Protein AF-A0A2N2VU69-F1 (afdb_monomer)

pLDDT: mean 77.01, std 24.0, range [30.11, 98.69]

Solvent-accessible surface area (backbone atoms only — not comparable to full-atom values): 17585 Å² total; per-residue (Å²): 133,86,89,85,86,81,87,82,87,86,84,72,85,79,66,75,63,63,66,60,52,60,62,55,69,73,51,96,82,73,86,89,52,74,67,58,55,52,50,55,50,54,58,66,71,46,73,89,74,72,91,53,75,67,59,55,54,55,56,57,61,72,69,64,62,75,77,70,45,50,66,52,45,53,52,50,45,54,63,70,62,51,76,79,78,76,61,56,71,48,72,50,95,89,62,36,36,36,36,44,38,37,68,80,83,32,33,18,37,34,42,40,45,92,95,43,29,33,35,34,35,45,16,33,59,88,42,43,67,54,36,52,50,44,31,45,76,69,79,38,55,70,61,59,28,50,30,36,38,39,30,35,67,48,38,52,29,42,29,31,48,42,61,49,36,76,65,26,68,29,48,29,37,35,34,52,66,33,53,63,30,39,76,65,20,34,45,82,64,40,42,29,68,44,76,72,36,33,55,50,27,54,56,49,49,71,55,28,55,85,80,43,37,35,67,68,57,79,68,76,39,68,43,72,63,70,40,77,64,48,85,85,62,62,59,34,33,37,36,64,24,30,12,30,40,83,22,21,28,25,42,33,42,67,53,40,36,30,41,31,22,58,58,30,23,34,71,50,88,99,42,46,77,45,65,39,28,66,32,67,65,50,25,49,52,27,48,52,56,54,65,73,46,68,38,48,40,38,39,26,24,28,56,41,76,40,49,42,70,60,52,52,52,54,40,62,71,56,73,80,110

Mean predicted aligned error: 14.67 Å

Radius of gyration: 29.42 Å; Cα contacts (8 Å, |Δi|>4): 566; chains: 1; bounding box: 46×80×102 Å

Foldseek 3Di:
DDDDDDDDDDDDDPPPVVVVVVVVLPDPPDDDDPVVLVVLVVVVVPPPPDPDPVSVVSSVVVPDDDPVVVVVCVVVVVVVPPPPPPWDWDADPLGWIKTFQDADPWTKIWIDFDQATEIEFQFAPVCNVSSQVSCVVVVHHLLSHQEYEYQAPWRGGCQCVAVSCVRNVHAYEWAPLCVVCLVVQFDQQFAFPDPVSNVVSVVVCVCGCVVGGHDRDDHPYHDDAKDAPPPVTAGWIKGDQAWLHNGGIWIQHNLAEIAGELLFAQADPLGGDHRGTNHPQSSLVSLVVNVVTNYQWYHYRHHDIDGPVSSVVNSVVRNVD

Structure (mmCIF, N/CA/C/O backbone):
data_AF-A0A2N2VU69-F1
#
_entry.id   AF-A0A2N2VU69-F1
#
loop_
_atom_site.group_PDB
_atom_site.id
_atom_site.type_symbol
_atom_site.label_atom_id
_atom_site.label_alt_id
_atom_site.label_comp_id
_atom_site.label_asym_id
_atom_site.label_entity_id
_atom_site.label_seq_id
_atom_site.pdbx_PDB_ins_code
_atom_site.Cartn_x
_atom_site.Cartn_y
_atom_site.Cartn_z
_atom_site.occupancy
_atom_site.B_iso_or_equiv
_atom_site.auth_seq_id
_atom_site.auth_comp_id
_atom_site.auth_asym_id
_atom_site.auth_atom_id
_atom_site.pdbx_PDB_model_num
ATOM 1 N N . MET A 1 1 ? -15.829 61.568 76.512 1.00 33.84 1 MET A N 1
ATOM 2 C CA . MET A 1 1 ? -15.474 62.691 75.624 1.00 33.84 1 MET A CA 1
ATOM 3 C C . MET A 1 1 ? -14.011 62.538 75.247 1.00 33.84 1 MET A C 1
ATOM 5 O O . MET A 1 1 ? -13.228 62.275 76.141 1.00 33.84 1 MET A O 1
ATOM 9 N N . LEU A 1 2 ? -13.731 62.642 73.946 1.00 31.41 2 LEU A N 1
ATOM 10 C CA . LEU A 1 2 ? -12.489 63.064 73.280 1.00 31.41 2 LEU A CA 1
ATOM 11 C C . LEU A 1 2 ? -11.108 62.526 73.732 1.00 31.41 2 LEU A C 1
ATOM 13 O O . LEU A 1 2 ? -10.634 62.793 74.826 1.00 31.41 2 LEU A O 1
ATOM 17 N N . GLU A 1 3 ? -10.474 61.894 72.734 1.00 32.22 3 GLU A N 1
ATOM 18 C CA . GLU A 1 3 ? -9.065 61.968 72.303 1.00 32.22 3 GLU A CA 1
ATOM 19 C C . GLU A 1 3 ? -7.926 61.368 73.147 1.00 32.22 3 GLU A C 1
ATOM 21 O O . GLU A 1 3 ? -7.701 61.688 74.306 1.00 32.22 3 GLU A O 1
ATOM 26 N N . GLY A 1 4 ? -7.128 60.528 72.474 1.00 30.41 4 GLY A N 1
ATOM 27 C CA . GLY A 1 4 ? -5.872 59.971 72.978 1.00 30.41 4 GLY A CA 1
ATOM 28 C C . GLY A 1 4 ? -5.362 58.836 72.090 1.00 30.41 4 GLY A C 1
ATOM 29 O O . GLY A 1 4 ? -5.455 57.668 72.452 1.00 30.41 4 GLY A O 1
ATOM 30 N N . GLY A 1 5 ? -4.891 59.165 70.884 1.00 32.28 5 GLY A N 1
ATOM 31 C CA . GLY A 1 5 ? -4.333 58.189 69.946 1.00 32.28 5 GLY A CA 1
ATOM 32 C C . GLY A 1 5 ? -2.938 57.707 70.345 1.00 32.28 5 GLY A C 1
ATOM 33 O O . GLY A 1 5 ? -2.169 58.476 70.906 1.00 32.28 5 GLY A O 1
ATOM 34 N N . ILE A 1 6 ? -2.607 56.454 69.997 1.00 30.61 6 ILE A N 1
ATOM 35 C CA . ILE A 1 6 ? -1.278 56.000 69.547 1.00 30.61 6 ILE A CA 1
ATOM 36 C C . ILE A 1 6 ? -1.359 54.549 69.013 1.00 30.61 6 ILE A C 1
ATOM 38 O O . ILE A 1 6 ? -1.795 53.631 69.697 1.00 30.61 6 ILE A O 1
ATOM 42 N N . LYS A 1 7 ? -0.862 54.403 67.773 1.00 34.34 7 LYS A N 1
ATOM 43 C CA . LYS A 1 7 ? -0.255 53.239 67.088 1.00 34.34 7 LYS A CA 1
ATOM 44 C C . LYS A 1 7 ? -1.037 51.923 66.962 1.00 34.34 7 LYS A C 1
ATOM 46 O O . LYS A 1 7 ? -0.998 51.084 67.849 1.00 34.34 7 LYS A O 1
ATOM 51 N N . THR A 1 8 ? -1.465 51.628 65.729 1.00 30.11 8 THR A N 1
ATOM 52 C CA . THR A 1 8 ? -1.279 50.294 65.127 1.00 30.11 8 THR A CA 1
ATOM 53 C C . THR A 1 8 ? -0.896 50.414 63.645 1.00 30.11 8 THR A C 1
ATOM 55 O O . THR A 1 8 ? -1.047 51.458 63.015 1.00 30.11 8 THR A O 1
ATOM 58 N N . ASN A 1 9 ? -0.259 49.360 63.148 1.00 30.59 9 ASN A N 1
ATOM 59 C CA . ASN A 1 9 ? 0.652 49.325 62.012 1.00 30.59 9 ASN A CA 1
ATOM 60 C C . ASN A 1 9 ? 0.023 49.634 60.647 1.00 30.59 9 ASN A C 1
ATOM 62 O O . ASN A 1 9 ? -1.038 49.126 60.302 1.00 30.59 9 ASN A O 1
ATOM 66 N N . ASN A 1 10 ? 0.779 50.360 59.822 1.00 34.06 10 ASN A N 1
ATOM 67 C CA . ASN A 1 10 ? 0.526 50.544 58.398 1.00 34.06 10 ASN A CA 1
ATOM 68 C C . ASN A 1 10 ? 1.368 49.542 57.581 1.00 34.06 10 ASN A C 1
ATOM 70 O O . ASN A 1 10 ? 2.562 49.785 57.381 1.00 34.06 10 ASN A O 1
ATOM 74 N N . PRO A 1 11 ? 0.807 48.430 57.069 1.00 32.62 11 PRO A N 1
ATOM 75 C CA . PRO A 1 11 ? 1.416 47.711 55.972 1.00 32.62 11 PRO A CA 1
ATOM 76 C C . PRO A 1 11 ? 0.834 48.223 54.652 1.00 32.62 11 PRO A C 1
ATOM 78 O O . PRO A 1 11 ? -0.221 47.797 54.198 1.00 32.62 11 PRO A O 1
ATOM 81 N N . ARG A 1 12 ? 1.629 49.089 54.020 1.00 37.06 12 ARG A N 1
ATOM 82 C CA . ARG A 1 12 ? 1.844 49.168 52.568 1.00 37.06 12 ARG A CA 1
ATOM 83 C C . ARG A 1 12 ? 0.582 49.348 51.723 1.00 37.06 12 ARG A C 1
ATOM 85 O O . ARG A 1 12 ? -0.126 48.401 51.387 1.00 37.06 12 ARG A O 1
ATOM 92 N N . GLY A 1 13 ? 0.432 50.581 51.241 1.00 33.19 13 GLY A N 1
ATOM 93 C CA . GLY A 1 13 ? -0.460 50.938 50.149 1.00 33.19 13 GLY A CA 1
ATOM 94 C C . GLY A 1 13 ? -0.426 49.908 49.020 1.00 33.19 13 GLY A C 1
ATOM 95 O O . GLY A 1 13 ? 0.590 49.708 48.347 1.00 33.19 13 GLY A O 1
ATOM 96 N N . ARG A 1 14 ? -1.572 49.261 48.798 1.00 37.69 14 ARG A N 1
ATOM 97 C CA . ARG A 1 14 ? -1.855 48.583 47.539 1.00 37.69 14 ARG A CA 1
ATOM 98 C C . ARG A 1 14 ? -1.925 49.657 46.466 1.00 37.69 14 ARG A C 1
ATOM 100 O O . ARG A 1 14 ? -2.913 50.369 46.338 1.00 37.69 14 ARG A O 1
ATOM 107 N N . SER A 1 15 ? -0.832 49.770 45.723 1.00 37.41 15 SER A N 1
ATOM 108 C CA . SER A 1 15 ? -0.756 50.477 44.453 1.00 37.41 15 SER A CA 1
ATOM 109 C C . SER A 1 15 ? -1.939 50.063 43.569 1.00 37.41 15 SER A C 1
ATOM 111 O O . SER A 1 15 ? -1.973 48.968 43.007 1.00 37.41 15 SER A O 1
ATOM 113 N N . THR A 1 16 ? -2.907 50.963 43.422 1.00 37.16 16 THR A N 1
ATOM 114 C CA . THR A 1 16 ? -4.029 50.865 42.478 1.00 37.16 16 THR A CA 1
ATOM 115 C C . THR A 1 16 ? -3.570 50.878 41.012 1.00 37.16 16 THR A C 1
ATOM 117 O O . THR A 1 16 ? -4.383 50.695 40.111 1.00 37.16 16 THR A O 1
ATOM 120 N N . ARG A 1 17 ? -2.258 51.002 40.737 1.00 38.94 17 ARG A N 1
ATOM 121 C CA . ARG A 1 17 ? -1.692 50.906 39.380 1.00 38.94 17 ARG A CA 1
ATOM 122 C C . ARG A 1 17 ? -1.657 49.479 38.822 1.00 38.94 17 ARG A C 1
ATOM 124 O O . ARG A 1 17 ? -1.593 49.329 37.609 1.00 38.94 17 ARG A O 1
ATOM 131 N N . GLY A 1 18 ? -1.721 48.440 39.663 1.00 34.25 18 GLY A N 1
ATOM 132 C CA . GLY A 1 18 ? -1.638 47.043 39.205 1.00 34.25 18 GLY A CA 1
ATOM 133 C C . GLY A 1 18 ? -2.851 46.573 38.391 1.00 34.25 18 GLY A C 1
ATOM 134 O O . GLY A 1 18 ? -2.693 45.859 37.407 1.00 34.25 18 GLY A O 1
ATOM 135 N N . PHE A 1 19 ? -4.056 47.023 38.751 1.00 37.72 19 PHE A N 1
ATOM 136 C CA . PHE A 1 19 ? -5.282 46.630 38.044 1.00 37.72 19 PHE A CA 1
ATOM 137 C C . PHE A 1 19 ? -5.500 47.415 36.747 1.00 37.72 19 PHE A C 1
ATOM 139 O O . PHE A 1 19 ? -6.012 46.858 35.779 1.00 37.72 19 PHE A O 1
ATOM 146 N N . HIS A 1 20 ? -5.031 48.664 36.676 1.00 39.31 20 HIS A N 1
ATOM 147 C CA . HIS A 1 20 ? -5.078 49.431 35.430 1.00 39.31 20 HIS A CA 1
ATOM 148 C C . HIS A 1 20 ? -4.128 48.886 34.352 1.00 39.31 20 HIS A C 1
ATOM 150 O O . HIS A 1 20 ? -4.406 49.054 33.168 1.00 39.31 20 HIS A O 1
ATOM 156 N N . LEU A 1 21 ? -3.051 48.187 34.734 1.00 37.56 21 LEU A N 1
ATOM 157 C CA . LEU A 1 21 ? -2.089 47.621 33.781 1.00 37.56 21 LEU A CA 1
ATOM 158 C C . LEU A 1 21 ? -2.574 46.309 33.134 1.00 37.56 21 LEU A C 1
ATOM 160 O O . LEU A 1 21 ? -2.234 46.036 31.987 1.00 37.56 21 LEU A O 1
ATOM 164 N N . LEU A 1 22 ? -3.413 45.531 33.828 1.00 38.25 22 LEU A N 1
ATOM 165 C CA . LEU A 1 22 ? -4.041 44.318 33.281 1.00 38.25 22 LEU A CA 1
ATOM 166 C C . LEU A 1 22 ? -5.067 44.639 32.184 1.00 38.25 22 LEU A C 1
ATOM 168 O O . LEU A 1 22 ? -5.176 43.895 31.212 1.00 38.25 22 LEU A O 1
ATOM 172 N N . GLY A 1 23 ? -5.754 45.781 32.290 1.00 37.97 23 GLY A N 1
ATOM 173 C CA . GLY A 1 23 ? -6.630 46.282 31.226 1.00 37.97 23 GLY A CA 1
ATOM 174 C C . GLY A 1 23 ? -5.870 46.687 29.958 1.00 37.97 23 GLY A C 1
ATOM 175 O O . GLY A 1 23 ? -6.365 46.476 28.855 1.00 37.97 23 GLY A O 1
ATOM 176 N N . CYS A 1 24 ? -4.640 47.195 30.092 1.00 38.62 24 CYS A N 1
ATOM 177 C CA . CYS A 1 24 ? -3.834 47.638 28.950 1.00 38.62 24 CYS A CA 1
ATOM 178 C C . CYS A 1 24 ? -3.192 46.488 28.151 1.00 38.62 24 CYS A C 1
ATOM 180 O O . CYS A 1 24 ? -2.858 46.682 26.988 1.00 38.62 24 CYS A O 1
ATOM 182 N N . ILE A 1 25 ? -3.051 45.287 28.727 1.00 42.31 25 ILE A N 1
ATOM 183 C CA . ILE A 1 25 ? -2.470 44.113 28.039 1.00 42.31 25 ILE A CA 1
ATOM 184 C C . ILE A 1 25 ? -3.520 43.368 27.183 1.00 42.31 25 ILE A C 1
ATOM 186 O O . ILE A 1 25 ? -3.168 42.584 26.300 1.00 42.31 25 ILE A O 1
ATOM 190 N N . ALA A 1 26 ? -4.816 43.633 27.386 1.00 40.88 26 AL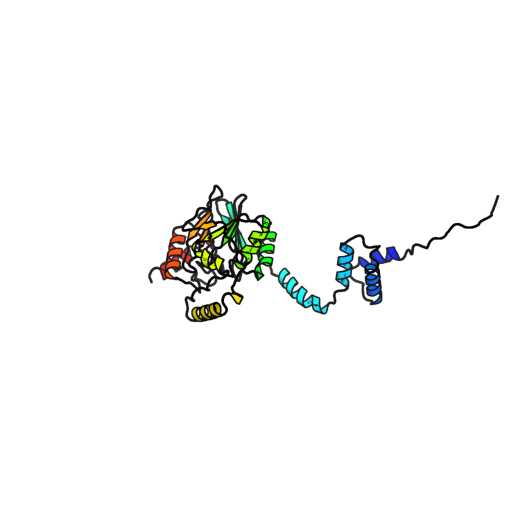A A N 1
ATOM 191 C CA . ALA A 1 26 ? -5.898 43.021 26.609 1.00 40.88 26 ALA A CA 1
ATOM 192 C C . ALA A 1 26 ? -6.139 43.685 25.236 1.00 40.88 26 ALA A C 1
ATOM 194 O O . ALA A 1 26 ? -6.797 43.088 24.380 1.00 40.88 26 ALA A O 1
ATOM 195 N N . ASP A 1 27 ? -5.580 44.874 24.988 1.00 41.62 27 ASP A N 1
ATOM 196 C CA . ASP A 1 27 ? -5.646 45.539 23.687 1.00 41.62 27 ASP A CA 1
ATOM 197 C C . ASP A 1 27 ? -4.382 45.221 22.869 1.00 41.62 27 ASP A C 1
ATOM 199 O O . ASP A 1 27 ? -3.272 45.662 23.167 1.00 41.62 27 ASP A O 1
ATOM 203 N N . ARG A 1 28 ? -4.552 44.411 21.817 1.00 44.00 28 ARG A N 1
ATOM 204 C CA . ARG A 1 28 ? -3.490 43.812 20.980 1.00 44.00 28 ARG A CA 1
ATOM 205 C C . ARG A 1 28 ? -2.630 44.819 20.196 1.00 44.00 28 ARG A C 1
ATOM 207 O O . ARG A 1 28 ? -1.848 44.399 19.343 1.00 44.00 28 ARG A O 1
ATOM 214 N N . SER A 1 29 ? -2.776 46.121 20.431 1.00 45.88 29 SER A N 1
ATOM 215 C CA . SER A 1 29 ? -2.247 47.173 19.561 1.00 45.88 29 SER A CA 1
ATOM 216 C C . SER A 1 29 ? -1.210 48.116 20.188 1.00 45.88 29 SER A C 1
ATOM 218 O O . SER A 1 29 ? -0.689 48.966 19.468 1.00 45.88 29 SER A O 1
ATOM 220 N N . ARG A 1 30 ? -0.849 47.993 21.476 1.00 45.47 30 ARG A N 1
ATOM 221 C CA . ARG A 1 30 ? 0.019 48.998 22.131 1.00 45.47 30 ARG A CA 1
ATOM 222 C C . ARG A 1 30 ? 1.090 48.424 23.060 1.00 45.47 30 ARG A C 1
ATOM 224 O O . ARG A 1 30 ? 1.008 48.596 24.265 1.00 45.47 30 ARG A O 1
ATOM 231 N N . ILE A 1 31 ? 2.132 47.817 22.491 1.00 47.66 31 ILE A N 1
ATOM 232 C CA . ILE A 1 31 ? 3.436 47.724 23.168 1.00 47.66 31 ILE A CA 1
ATOM 233 C C . ILE A 1 31 ? 4.496 48.239 22.198 1.00 47.66 31 ILE A C 1
ATOM 235 O O . ILE A 1 31 ? 4.883 47.530 21.268 1.00 47.66 31 ILE A O 1
ATOM 239 N N . ASN A 1 32 ? 4.914 49.492 22.384 1.00 46.53 32 ASN A N 1
ATOM 240 C CA . ASN A 1 32 ? 5.825 50.196 21.469 1.00 46.53 32 ASN A CA 1
ATOM 241 C C . ASN A 1 32 ? 7.125 50.679 22.140 1.00 46.53 32 ASN A C 1
ATOM 243 O O . ASN A 1 32 ? 7.987 51.204 21.438 1.00 46.53 32 ASN A O 1
ATOM 247 N N . ASP A 1 33 ? 7.306 50.495 23.457 1.00 47.53 33 ASP A N 1
ATOM 248 C CA . ASP A 1 33 ? 8.504 50.956 24.178 1.00 47.53 33 ASP A CA 1
ATOM 249 C C . ASP A 1 33 ? 9.226 49.819 24.929 1.00 47.53 33 ASP A C 1
ATOM 251 O O . ASP A 1 33 ? 8.638 48.941 25.562 1.00 47.53 33 ASP A O 1
ATOM 255 N N . ARG A 1 34 ? 10.560 49.876 24.893 1.00 42.50 34 ARG A N 1
ATOM 256 C CA . ARG A 1 34 ? 11.525 48.981 25.540 1.00 42.50 34 ARG A CA 1
ATOM 257 C C . ARG A 1 34 ? 11.308 48.881 27.056 1.00 42.50 34 ARG A C 1
ATOM 259 O O . ARG A 1 34 ? 11.627 47.850 27.645 1.00 42.50 34 ARG A O 1
ATOM 266 N N . ARG A 1 35 ? 10.737 49.914 27.687 1.00 45.12 35 ARG A N 1
ATOM 267 C CA . ARG A 1 35 ? 10.375 49.910 29.118 1.00 45.12 35 ARG A CA 1
ATOM 268 C C . ARG A 1 35 ? 9.250 48.924 29.452 1.00 45.12 35 ARG A C 1
ATOM 270 O O . ARG A 1 35 ? 9.305 48.288 30.502 1.00 45.12 35 ARG A O 1
ATOM 277 N N . GLU A 1 36 ? 8.282 48.733 28.558 1.00 48.88 36 GLU A N 1
ATOM 278 C CA . GLU A 1 36 ? 7.158 47.804 28.765 1.00 48.88 36 GLU A CA 1
ATOM 279 C C . GLU A 1 36 ? 7.595 46.339 28.631 1.00 48.88 36 GLU A C 1
ATOM 281 O O . GLU A 1 36 ? 7.136 45.474 29.375 1.00 48.88 36 GLU A O 1
ATOM 286 N N . ILE A 1 37 ? 8.573 46.072 27.760 1.00 46.75 37 ILE A N 1
ATOM 287 C CA . ILE A 1 37 ? 9.201 44.751 27.606 1.00 46.75 37 ILE A CA 1
ATOM 288 C C . ILE A 1 37 ? 9.988 44.367 28.868 1.00 46.75 37 ILE A C 1
ATOM 290 O O . ILE A 1 37 ? 9.916 43.226 29.322 1.00 46.75 37 ILE A O 1
ATOM 294 N N . ILE A 1 38 ? 10.712 45.318 29.468 1.00 46.00 38 ILE A N 1
ATOM 295 C CA . ILE A 1 38 ? 11.466 45.090 30.711 1.00 46.00 38 ILE A CA 1
ATOM 296 C C . ILE A 1 38 ? 10.517 44.812 31.887 1.00 46.00 38 ILE A C 1
ATOM 298 O O . ILE A 1 38 ? 10.791 43.926 32.696 1.00 46.00 38 ILE A O 1
ATOM 302 N N . LEU A 1 39 ? 9.373 45.500 31.954 1.00 47.94 39 LEU A N 1
ATOM 303 C CA . LEU A 1 39 ? 8.331 45.241 32.956 1.00 47.94 39 LEU A CA 1
ATOM 304 C C . LEU A 1 39 ? 7.691 43.853 32.783 1.00 47.94 39 LEU A C 1
ATOM 306 O O . LEU A 1 39 ? 7.538 43.132 33.767 1.00 47.94 39 LEU A O 1
ATOM 310 N N . ALA A 1 40 ? 7.398 43.441 31.545 1.00 48.97 40 ALA A N 1
ATOM 311 C CA . ALA A 1 40 ? 6.876 42.105 31.249 1.00 48.97 40 ALA A CA 1
ATOM 312 C C . ALA A 1 40 ? 7.873 40.991 31.624 1.00 48.97 40 ALA A C 1
ATOM 314 O O . ALA A 1 40 ? 7.484 39.975 32.195 1.00 48.97 40 ALA A O 1
ATOM 315 N N . LEU A 1 41 ? 9.169 41.199 31.372 1.00 46.88 41 LEU A N 1
ATOM 316 C CA . LEU A 1 41 ? 10.237 40.281 31.785 1.00 46.88 41 LEU A CA 1
ATOM 317 C C . LEU A 1 41 ? 10.397 40.219 33.313 1.00 46.88 41 LEU A C 1
ATOM 319 O O . LEU A 1 41 ? 10.605 39.136 33.861 1.00 46.88 41 LEU A O 1
ATOM 323 N N . GLY A 1 42 ? 10.240 41.352 34.005 1.00 47.19 42 GLY A N 1
ATOM 324 C CA . GLY A 1 42 ? 10.240 41.419 35.468 1.00 47.19 42 GLY A CA 1
ATOM 325 C C . GLY A 1 42 ? 9.108 40.605 36.105 1.00 47.19 42 GLY A C 1
ATOM 326 O O . GLY A 1 42 ? 9.333 39.925 37.103 1.00 47.19 42 GLY A O 1
ATOM 327 N N . CYS A 1 43 ? 7.919 40.591 35.492 1.00 45.84 43 CYS A N 1
ATOM 328 C CA . CYS A 1 43 ? 6.792 39.765 35.938 1.00 45.84 43 CYS A CA 1
ATOM 329 C C . CYS A 1 43 ? 7.026 38.252 35.762 1.00 45.84 43 CYS A C 1
ATOM 331 O O . CYS A 1 43 ? 6.509 37.472 36.554 1.00 45.84 43 CYS A O 1
ATOM 333 N N . ILE A 1 44 ? 7.810 37.827 34.763 1.00 48.44 44 ILE A N 1
ATOM 334 C CA . ILE A 1 44 ? 8.141 36.408 34.518 1.00 48.44 44 ILE A CA 1
ATOM 335 C C . ILE A 1 44 ? 9.217 35.899 35.493 1.00 48.44 44 ILE A C 1
ATOM 337 O O . ILE A 1 44 ? 9.237 34.715 35.838 1.00 48.44 44 ILE A O 1
ATOM 341 N N . ALA A 1 45 ? 10.124 36.777 35.930 1.00 42.72 45 ALA A N 1
ATOM 342 C CA . ALA A 1 45 ? 11.222 36.423 36.827 1.00 42.72 45 ALA A CA 1
ATOM 343 C C . ALA A 1 45 ? 10.762 36.153 38.274 1.00 42.72 45 ALA A C 1
ATOM 345 O O . ALA A 1 45 ? 11.378 35.341 38.966 1.00 42.72 45 ALA A O 1
ATOM 346 N N . ASP A 1 46 ? 9.658 36.760 38.719 1.00 44.94 46 ASP A N 1
ATOM 347 C CA . ASP A 1 46 ? 9.056 36.491 40.028 1.00 44.94 46 ASP A CA 1
ATOM 348 C C . ASP A 1 46 ? 8.035 35.340 39.935 1.00 44.94 46 ASP A C 1
ATOM 350 O O . ASP A 1 46 ? 6.831 35.527 39.749 1.00 44.94 46 ASP A O 1
ATOM 354 N N . ARG A 1 47 ? 8.537 34.103 40.056 1.00 46.69 47 ARG A N 1
ATOM 355 C CA . ARG A 1 47 ? 7.748 32.855 39.966 1.00 46.69 47 ARG A CA 1
ATOM 356 C C . ARG A 1 47 ? 6.662 32.700 41.043 1.00 46.69 47 ARG A C 1
ATOM 358 O O . ARG A 1 47 ? 5.929 31.718 41.003 1.00 46.69 47 ARG A O 1
ATOM 365 N N . SER A 1 48 ? 6.538 33.630 41.991 1.00 47.09 48 SER A N 1
ATOM 366 C CA . SER A 1 48 ? 5.540 33.571 43.067 1.00 47.09 48 SER A CA 1
ATOM 367 C C . SER A 1 48 ? 4.143 34.082 42.672 1.00 47.09 48 SER A C 1
ATOM 369 O O . SER A 1 48 ? 3.213 33.969 43.470 1.00 47.09 48 SER A O 1
ATOM 371 N N . ARG A 1 49 ? 3.964 34.636 41.459 1.00 49.88 49 ARG A N 1
ATOM 372 C CA . ARG A 1 49 ? 2.713 35.311 41.047 1.00 49.88 49 ARG A CA 1
ATOM 373 C C . ARG A 1 49 ? 2.001 34.756 39.810 1.00 49.88 49 ARG A C 1
ATOM 375 O O . ARG A 1 49 ? 0.976 35.313 39.432 1.00 49.88 49 ARG A O 1
ATOM 382 N N . ILE A 1 50 ? 2.489 33.684 39.187 1.00 48.31 50 ILE A N 1
ATOM 383 C CA . ILE A 1 50 ? 1.899 33.153 37.946 1.00 48.31 50 ILE A CA 1
ATOM 384 C C . ILE A 1 50 ? 1.206 31.817 38.226 1.00 48.31 50 ILE A C 1
ATOM 386 O O . ILE A 1 50 ? 1.867 30.788 38.344 1.00 48.31 50 ILE A O 1
ATOM 390 N N . ASN A 1 51 ? -0.127 31.834 38.304 1.00 47.00 51 ASN A N 1
ATOM 391 C CA . ASN A 1 51 ? -0.944 30.636 38.544 1.00 47.00 51 ASN A CA 1
ATOM 392 C C . ASN A 1 51 ? -1.578 30.041 37.269 1.00 47.00 51 ASN A C 1
ATOM 394 O O . ASN A 1 51 ? -2.193 28.980 37.354 1.00 47.00 51 ASN A O 1
ATOM 398 N N . ASP A 1 52 ? -1.415 30.657 36.088 1.00 49.12 52 ASP A N 1
ATOM 399 C CA . ASP A 1 52 ? -1.991 30.160 34.826 1.00 49.12 52 ASP A CA 1
ATOM 400 C C . ASP A 1 52 ? -0.933 30.010 33.710 1.00 49.12 52 ASP A C 1
ATOM 402 O O . ASP A 1 52 ? -0.232 30.950 33.327 1.00 49.12 52 ASP A O 1
ATOM 406 N N . ARG A 1 53 ? -0.841 28.801 33.132 1.00 43.44 53 ARG A N 1
ATOM 407 C CA . ARG A 1 53 ? 0.039 28.469 31.994 1.00 43.44 53 ARG A CA 1
ATOM 408 C C . ARG A 1 53 ? -0.251 29.310 30.744 1.00 43.44 53 ARG A C 1
ATOM 410 O O . ARG A 1 53 ? 0.640 29.444 29.903 1.00 43.44 53 ARG A O 1
ATOM 417 N N . ARG A 1 54 ? -1.456 29.871 30.593 1.00 44.34 54 ARG A N 1
ATOM 418 C CA . ARG A 1 54 ? -1.817 30.727 29.447 1.00 44.34 54 ARG A CA 1
ATOM 419 C C . ARG A 1 54 ? -1.079 32.066 29.455 1.00 44.34 54 ARG A C 1
ATOM 421 O O . ARG A 1 54 ? -0.685 32.535 28.388 1.00 44.34 54 ARG A O 1
ATOM 428 N N . GLU A 1 55 ? -0.814 32.633 30.628 1.00 41.78 55 GLU A N 1
ATOM 429 C CA . GLU A 1 55 ? -0.110 33.916 30.762 1.00 41.78 55 GLU A CA 1
ATOM 430 C C . GLU A 1 55 ? 1.373 33.799 30.384 1.00 41.78 55 GLU A C 1
ATOM 432 O O . GLU A 1 55 ? 1.926 34.677 29.722 1.00 41.78 55 GLU A O 1
ATOM 437 N N . ILE A 1 56 ? 1.996 32.656 30.686 1.00 44.56 56 ILE A N 1
ATOM 438 C CA . ILE A 1 56 ? 3.383 32.348 30.298 1.00 44.56 56 ILE A CA 1
ATOM 439 C C . ILE A 1 56 ? 3.514 32.239 28.773 1.00 44.56 56 ILE A C 1
ATOM 441 O O . ILE A 1 56 ? 4.469 32.745 28.183 1.00 44.56 56 ILE A O 1
ATOM 445 N N . ILE A 1 57 ? 2.540 31.602 28.116 1.00 47.25 57 ILE A N 1
ATOM 446 C CA . ILE A 1 57 ? 2.519 31.443 26.654 1.00 47.25 57 ILE A CA 1
ATOM 447 C C . ILE A 1 57 ? 2.344 32.801 25.959 1.00 47.25 57 ILE A C 1
ATOM 449 O O . ILE A 1 57 ? 3.001 33.058 24.948 1.00 47.25 57 ILE A O 1
ATOM 453 N N . LEU A 1 58 ? 1.508 33.683 26.514 1.00 44.12 58 LEU A N 1
ATOM 454 C CA . LEU A 1 58 ? 1.310 35.045 26.009 1.00 44.12 58 LEU A CA 1
ATOM 455 C C . LEU A 1 58 ? 2.580 35.894 26.149 1.00 44.12 58 LEU A C 1
ATOM 457 O O . LEU A 1 58 ? 2.988 36.546 25.189 1.00 44.12 58 LEU A O 1
ATOM 461 N N . ALA A 1 59 ? 3.256 35.820 27.296 1.00 43.81 59 ALA A N 1
ATOM 462 C CA . ALA A 1 59 ? 4.477 36.578 27.545 1.00 43.81 59 ALA A CA 1
ATOM 463 C C . ALA A 1 59 ? 5.658 36.114 26.665 1.00 43.81 59 ALA A C 1
ATOM 465 O O . ALA A 1 59 ? 6.390 36.936 26.111 1.00 43.81 59 ALA A O 1
ATOM 466 N N . LEU A 1 60 ? 5.799 34.800 26.445 1.00 44.56 60 LEU A N 1
ATOM 467 C CA . LEU A 1 60 ? 6.793 34.228 25.525 1.00 44.56 60 LEU A CA 1
ATOM 468 C C . LEU A 1 60 ? 6.504 34.567 24.052 1.00 44.56 60 LEU A C 1
ATOM 470 O O . LEU A 1 60 ? 7.436 34.700 23.256 1.00 44.56 60 LEU A O 1
ATOM 474 N N . GLY A 1 61 ? 5.229 34.743 23.690 1.00 47.75 61 GLY A N 1
ATOM 475 C CA . GLY A 1 61 ? 4.807 35.161 22.352 1.00 47.75 61 GLY A CA 1
ATOM 476 C C . GLY A 1 61 ? 5.222 36.590 21.986 1.00 47.75 61 GLY A C 1
ATOM 477 O O . GLY A 1 61 ? 5.477 36.859 20.813 1.00 47.75 61 GLY A O 1
ATOM 478 N N . CYS A 1 62 ? 5.345 37.483 22.974 1.00 44.41 62 CYS A N 1
ATOM 479 C CA . CYS A 1 62 ? 5.736 38.884 22.777 1.00 44.41 62 CYS A CA 1
ATOM 480 C C . CYS A 1 62 ? 7.252 39.091 22.595 1.00 44.41 62 CYS A C 1
ATOM 482 O O . CYS A 1 62 ? 7.660 40.074 21.983 1.00 44.41 62 CYS A O 1
ATOM 484 N N . ILE A 1 63 ? 8.089 38.177 23.099 1.00 43.12 63 ILE A N 1
ATOM 485 C CA . ILE A 1 63 ? 9.561 38.324 23.119 1.00 43.12 63 ILE A CA 1
ATOM 486 C C . ILE A 1 63 ? 10.226 37.761 21.847 1.00 43.12 63 ILE A C 1
ATOM 488 O O . ILE A 1 63 ? 11.368 38.093 21.527 1.00 43.12 63 ILE A O 1
ATOM 492 N N . ALA A 1 64 ? 9.534 36.915 21.084 1.00 41.62 64 ALA A N 1
ATOM 493 C CA . ALA A 1 64 ? 10.126 36.250 19.931 1.00 41.62 64 ALA A CA 1
ATOM 494 C C . ALA A 1 64 ? 10.168 37.170 18.685 1.00 41.62 64 ALA A C 1
ATOM 496 O O . ALA A 1 64 ? 9.188 37.356 17.966 1.00 41.62 64 ALA A O 1
ATOM 497 N N . ASP A 1 65 ? 11.356 37.729 18.460 1.00 40.94 65 ASP A N 1
ATOM 498 C CA . ASP A 1 65 ? 11.795 38.628 17.389 1.00 40.94 65 ASP A CA 1
ATOM 499 C C . ASP A 1 65 ? 11.322 38.250 15.956 1.00 40.94 65 ASP A C 1
ATOM 501 O O . ASP A 1 65 ? 11.388 37.097 15.501 1.00 40.94 65 ASP A O 1
ATOM 505 N N . ARG A 1 66 ? 10.844 39.271 15.226 1.00 44.09 66 ARG A N 1
ATOM 506 C CA . ARG A 1 66 ? 10.033 39.223 13.990 1.00 44.09 66 ARG A CA 1
ATOM 507 C C . ARG A 1 66 ? 10.771 38.723 12.738 1.00 44.09 66 ARG A C 1
ATOM 509 O O . ARG A 1 66 ? 10.117 38.402 11.748 1.00 44.09 66 ARG A O 1
ATOM 516 N N . SER A 1 67 ? 12.095 38.587 12.744 1.00 40.31 67 SER A N 1
ATOM 517 C CA . SER A 1 67 ? 12.862 38.238 11.529 1.00 40.31 67 SER A CA 1
ATOM 518 C C . SER A 1 67 ? 13.059 36.727 11.302 1.00 40.31 67 SER A C 1
ATOM 520 O O . SER A 1 67 ? 13.134 36.272 10.158 1.00 40.31 67 SER A O 1
ATOM 522 N N . ARG A 1 68 ? 13.065 35.903 12.363 1.00 41.38 68 ARG A N 1
ATOM 523 C CA . ARG A 1 68 ? 13.153 34.425 12.259 1.00 41.38 68 ARG A CA 1
ATOM 524 C C . ARG A 1 68 ? 11.795 33.730 12.227 1.00 41.38 68 ARG A C 1
ATOM 526 O O . ARG A 1 68 ? 11.695 32.603 11.733 1.00 41.38 68 ARG A O 1
ATOM 533 N N . ILE A 1 69 ? 10.748 34.399 12.706 1.00 42.22 69 ILE A N 1
ATOM 534 C CA . ILE A 1 69 ? 9.385 33.875 12.677 1.00 42.22 69 ILE A CA 1
ATOM 535 C C . ILE A 1 69 ? 8.810 33.936 11.267 1.00 42.22 69 ILE A C 1
ATOM 537 O O . ILE A 1 69 ? 8.189 32.960 10.880 1.00 42.22 69 ILE A O 1
ATOM 541 N N . ASN A 1 70 ? 9.074 34.960 10.451 1.00 37.44 70 ASN A N 1
ATOM 542 C CA . ASN A 1 70 ? 8.443 35.062 9.127 1.00 37.44 70 ASN A CA 1
ATOM 543 C C . ASN A 1 70 ? 8.835 33.935 8.159 1.00 37.44 70 ASN A C 1
ATOM 545 O O . ASN A 1 70 ? 7.962 33.403 7.494 1.00 37.44 70 ASN A O 1
ATOM 549 N N . LYS A 1 71 ? 10.074 33.418 8.164 1.00 38.56 71 LYS A N 1
ATOM 550 C CA . LYS A 1 71 ? 10.417 32.243 7.326 1.00 38.56 71 LYS A CA 1
ATOM 551 C C . LYS A 1 71 ? 9.763 30.935 7.797 1.00 38.56 71 LYS A C 1
ATOM 553 O O . LYS A 1 71 ? 9.466 30.066 6.978 1.00 38.56 71 LYS A O 1
ATOM 558 N N . LYS A 1 72 ? 9.537 30.761 9.108 1.00 37.25 72 LYS A N 1
ATOM 559 C CA . LYS A 1 72 ? 8.848 29.575 9.660 1.00 37.25 72 LYS A CA 1
ATOM 560 C C . LYS A 1 72 ? 7.328 29.718 9.628 1.00 37.25 72 LYS A C 1
ATOM 562 O O . LYS A 1 72 ? 6.671 28.725 9.342 1.00 37.25 72 LYS A O 1
ATOM 567 N N . LYS A 1 73 ? 6.788 30.918 9.858 1.00 34.25 73 LYS A N 1
ATOM 568 C CA . LYS A 1 73 ? 5.381 31.275 9.667 1.00 34.25 73 LYS A CA 1
ATOM 569 C C . LYS A 1 73 ? 5.014 31.245 8.202 1.00 34.25 73 LYS A C 1
ATOM 571 O O . LYS A 1 73 ? 3.973 30.705 7.948 1.00 34.25 73 LYS A O 1
ATOM 576 N N . ASP A 1 74 ? 5.837 31.660 7.248 1.00 38.81 74 ASP A N 1
ATOM 577 C CA . ASP A 1 74 ? 5.513 31.490 5.824 1.00 38.81 74 ASP A CA 1
ATOM 578 C C . ASP A 1 74 ? 5.540 30.021 5.417 1.00 38.81 74 ASP A C 1
ATOM 580 O O . ASP A 1 74 ? 4.743 29.596 4.592 1.00 38.81 74 ASP A O 1
ATOM 584 N N . LYS A 1 75 ? 6.403 29.201 6.028 1.00 40.59 75 LYS A N 1
ATOM 585 C CA . LYS A 1 75 ? 6.401 27.748 5.807 1.00 40.59 75 LYS A CA 1
ATOM 586 C C . LYS A 1 75 ? 5.192 27.062 6.457 1.00 40.59 75 LYS A C 1
ATOM 588 O O . LYS A 1 75 ? 4.622 26.167 5.847 1.00 40.59 75 LYS A O 1
ATOM 593 N N . PHE A 1 76 ? 4.789 27.481 7.659 1.00 36.88 76 PHE A N 1
ATOM 594 C CA . PHE A 1 76 ? 3.603 26.972 8.365 1.00 36.88 76 PHE A CA 1
ATOM 595 C C . PHE A 1 76 ? 2.290 27.543 7.818 1.00 36.88 76 PHE A C 1
ATOM 597 O O . PHE A 1 76 ? 1.308 26.826 7.730 1.00 36.88 76 PHE A O 1
ATOM 604 N N . ALA A 1 77 ? 2.276 28.802 7.403 1.00 36.09 77 ALA A N 1
ATOM 605 C CA . ALA A 1 77 ? 1.162 29.490 6.771 1.00 36.09 77 ALA A CA 1
ATOM 606 C C . ALA A 1 77 ? 1.000 29.007 5.337 1.00 36.09 77 ALA A C 1
ATOM 608 O O . ALA A 1 77 ? -0.128 28.784 4.958 1.00 36.09 77 ALA A O 1
ATOM 609 N N . LYS A 1 78 ? 2.062 28.686 4.581 1.00 40.47 78 LYS A N 1
ATOM 610 C CA . LYS A 1 78 ? 1.926 27.895 3.339 1.00 40.47 78 LYS A CA 1
ATOM 611 C C . LYS A 1 78 ? 1.408 26.477 3.596 1.00 40.47 78 LYS A C 1
ATOM 613 O O . LYS A 1 78 ? 0.702 25.941 2.754 1.00 40.47 78 LYS A O 1
ATOM 618 N N . LEU A 1 79 ? 1.714 25.882 4.754 1.00 39.28 79 LEU A N 1
ATOM 619 C CA . LEU A 1 79 ? 1.134 24.598 5.176 1.00 39.28 79 LEU A CA 1
ATOM 620 C C . LEU A 1 79 ? -0.372 24.717 5.491 1.00 39.28 79 LEU A C 1
ATOM 622 O O . LEU A 1 79 ? -1.124 23.793 5.207 1.00 39.28 79 LEU A O 1
ATOM 626 N N . LEU A 1 80 ? -0.793 25.845 6.074 1.00 37.75 80 LEU A N 1
ATOM 627 C CA . LEU A 1 80 ? -2.177 26.152 6.466 1.00 37.75 80 LEU A CA 1
ATOM 628 C C . LEU A 1 80 ? -3.001 26.807 5.339 1.00 37.75 80 LEU A C 1
ATOM 630 O O . LEU A 1 80 ? -4.222 26.741 5.362 1.00 37.75 80 LEU A O 1
ATOM 634 N N . GLN A 1 81 ? -2.342 27.408 4.347 1.00 35.41 81 GLN A N 1
ATOM 635 C CA . GLN A 1 81 ? -2.907 27.995 3.126 1.00 35.41 81 GLN A CA 1
ATOM 636 C C . GLN A 1 81 ? -2.857 27.009 1.953 1.00 35.41 81 GLN A C 1
ATOM 638 O O . GLN A 1 81 ? -2.950 27.429 0.800 1.00 35.41 81 GLN A O 1
ATOM 643 N N . HIS A 1 82 ? -2.700 25.702 2.197 1.00 38.66 82 HIS A N 1
ATOM 644 C CA . HIS A 1 82 ? -2.998 24.753 1.134 1.00 38.66 82 HIS A CA 1
ATOM 645 C C . HIS A 1 82 ? -4.513 24.793 0.893 1.00 38.66 82 HIS A C 1
ATOM 647 O O . HIS A 1 82 ? -5.273 24.408 1.785 1.00 38.66 82 HIS A O 1
ATOM 653 N N . PRO A 1 83 ? -4.961 25.291 -0.274 1.00 35.97 83 PRO A N 1
ATOM 654 C CA . PRO A 1 83 ? -6.376 25.422 -0.576 1.00 35.97 83 PRO A CA 1
ATOM 655 C C . PRO A 1 83 ? -6.969 24.022 -0.498 1.00 35.97 83 PRO A C 1
ATOM 657 O O . PRO A 1 83 ? -6.439 23.121 -1.142 1.00 35.97 83 PRO A O 1
ATOM 660 N N . TYR A 1 84 ? -7.980 23.836 0.354 1.00 41.16 84 TYR A N 1
ATOM 661 C CA . TYR A 1 84 ? -8.815 22.640 0.460 1.00 41.16 84 TYR A CA 1
ATOM 662 C C . TYR A 1 84 ? -8.159 21.376 -0.096 1.00 41.16 84 TYR A C 1
ATOM 664 O O . TYR A 1 84 ? -8.401 20.967 -1.233 1.00 41.16 84 TYR A O 1
ATOM 672 N N . ASN A 1 85 ? -7.308 20.738 0.706 1.00 50.91 85 ASN A N 1
ATOM 673 C CA . ASN A 1 85 ? -6.814 19.413 0.379 1.00 50.91 85 ASN A CA 1
ATOM 674 C C . ASN A 1 85 ? -7.967 18.420 0.597 1.00 50.91 85 ASN A C 1
ATOM 676 O O . ASN A 1 85 ? -7.937 17.640 1.543 1.00 50.91 85 ASN A O 1
ATOM 680 N N . THR A 1 86 ? -9.027 18.502 -0.218 1.00 61.06 86 THR A N 1
ATOM 681 C CA . THR A 1 86 ? -10.179 17.603 -0.140 1.00 61.06 86 THR A CA 1
ATOM 682 C C . THR A 1 86 ? -9.653 16.197 -0.348 1.00 61.06 86 THR A C 1
ATOM 684 O O . THR A 1 86 ? -9.258 15.811 -1.456 1.00 61.06 86 THR A O 1
ATOM 687 N N . MET A 1 87 ? -9.556 15.465 0.754 1.00 79.75 87 MET A N 1
ATOM 688 C CA . MET A 1 87 ? -9.232 14.054 0.733 1.00 79.75 87 MET A CA 1
ATOM 689 C C . MET A 1 87 ? -10.334 13.344 -0.032 1.00 79.75 87 MET A C 1
ATOM 691 O O . MET A 1 87 ? -11.518 13.648 0.125 1.00 79.75 87 MET A O 1
ATOM 695 N N . ARG A 1 88 ? -9.932 12.425 -0.904 1.00 93.44 88 ARG A N 1
ATOM 696 C CA . ARG A 1 88 ? -10.890 11.623 -1.648 1.00 93.44 88 ARG A CA 1
ATOM 697 C C . ARG A 1 88 ? -11.468 10.569 -0.721 1.00 93.44 88 ARG A C 1
ATOM 699 O O . ARG A 1 88 ? -10.737 9.942 0.049 1.00 93.44 88 ARG A O 1
ATOM 706 N N . ILE A 1 89 ? -12.781 10.417 -0.804 1.00 95.81 89 ILE A N 1
ATOM 707 C CA . ILE A 1 89 ? -13.533 9.427 -0.053 1.00 95.81 89 ILE A CA 1
ATOM 708 C C . ILE A 1 89 ? -14.340 8.623 -1.059 1.00 95.81 89 ILE A C 1
ATOM 710 O O . ILE A 1 89 ? -15.078 9.196 -1.859 1.00 95.81 89 ILE A O 1
ATOM 714 N N . TRP A 1 90 ? -14.221 7.306 -0.981 1.00 97.38 90 TRP A N 1
ATOM 715 C CA . TRP A 1 90 ? -15.056 6.372 -1.722 1.00 97.38 90 TRP A CA 1
ATOM 716 C C . TRP A 1 90 ? -15.943 5.611 -0.743 1.00 97.38 90 TRP A C 1
ATOM 718 O O . TRP A 1 90 ? -15.573 5.400 0.415 1.00 97.38 90 TRP A O 1
ATOM 728 N N . LYS A 1 91 ? -17.129 5.225 -1.203 1.00 96.44 91 LYS A N 1
ATOM 729 C CA . LYS A 1 91 ? -18.054 4.375 -0.459 1.00 96.44 91 LYS A CA 1
ATOM 730 C C . LYS A 1 91 ? -18.488 3.244 -1.373 1.00 96.44 91 LYS A C 1
ATOM 732 O O . LYS A 1 91 ? -18.877 3.518 -2.506 1.00 96.44 91 LYS A O 1
ATOM 737 N N . THR A 1 92 ? -18.399 2.018 -0.888 1.00 95.69 92 THR A N 1
ATOM 738 C CA . THR A 1 92 ? -18.934 0.844 -1.580 1.00 95.69 92 THR A CA 1
ATOM 739 C C . THR A 1 92 ? -20.421 0.690 -1.273 1.00 95.69 92 THR A C 1
ATOM 741 O O . THR A 1 92 ? -20.947 1.278 -0.320 1.00 95.69 92 THR A O 1
ATOM 744 N N . LYS A 1 93 ? -21.108 -0.138 -2.060 1.00 93.06 93 LYS A N 1
ATOM 745 C CA . LYS A 1 93 ? -22.524 -0.471 -1.843 1.00 93.06 93 LYS A CA 1
ATOM 746 C C . LYS A 1 93 ? -22.768 -1.207 -0.530 1.00 93.06 93 LYS A C 1
ATOM 748 O O . LYS A 1 93 ? -23.812 -1.025 0.084 1.00 93.06 93 LYS A O 1
ATOM 753 N N . GLU A 1 94 ? -21.795 -1.995 -0.084 1.00 90.06 94 GLU A N 1
ATOM 754 C CA . GLU A 1 94 ? -21.862 -2.731 1.181 1.00 90.06 94 GLU A CA 1
ATOM 755 C C . GLU A 1 94 ? -21.402 -1.882 2.382 1.00 90.06 94 GLU A C 1
ATOM 757 O O . GLU A 1 94 ? -21.193 -2.401 3.476 1.00 90.06 94 GLU A O 1
ATOM 762 N N . GLY A 1 95 ? -21.211 -0.571 2.206 1.00 90.75 95 GLY A N 1
ATOM 763 C CA . GLY A 1 95 ? -20.991 0.365 3.309 1.00 90.75 95 GLY A CA 1
ATOM 764 C C . GLY A 1 95 ? -19.544 0.520 3.783 1.00 90.75 95 GLY A C 1
ATOM 765 O O . GLY A 1 95 ? -19.320 1.200 4.785 1.00 90.75 95 GLY A O 1
ATOM 766 N N . SER A 1 96 ? -18.549 -0.038 3.084 1.00 94.06 96 SER A N 1
ATOM 767 C CA . SER A 1 96 ? -17.142 0.282 3.362 1.00 94.06 96 SER A CA 1
ATOM 768 C C . SER A 1 96 ? -16.826 1.704 2.912 1.00 94.06 96 SER A C 1
ATOM 770 O O . SER A 1 96 ? -17.162 2.119 1.801 1.00 94.06 96 SER A O 1
ATOM 772 N N . LYS A 1 97 ? -16.137 2.459 3.767 1.00 95.69 97 LYS A N 1
ATOM 773 C CA . LYS A 1 97 ? -15.630 3.800 3.465 1.00 95.69 97 LYS A CA 1
ATOM 774 C C . LYS A 1 97 ? -14.121 3.733 3.267 1.00 95.69 97 LYS A C 1
ATOM 776 O O . LYS A 1 97 ? -13.407 3.301 4.163 1.00 95.69 97 LYS A O 1
ATOM 781 N N . ILE A 1 98 ? -13.631 4.230 2.136 1.00 97.88 98 ILE A N 1
ATOM 782 C CA . ILE A 1 98 ? -12.199 4.328 1.841 1.00 97.88 98 ILE A CA 1
ATOM 783 C C . ILE A 1 98 ? -11.806 5.804 1.836 1.00 97.88 98 ILE A C 1
ATOM 785 O O . ILE A 1 98 ? -12.444 6.602 1.155 1.00 97.88 98 ILE A O 1
ATOM 789 N N . VAL A 1 99 ? -10.774 6.184 2.585 1.00 97.38 99 VAL A N 1
ATOM 790 C CA . VAL A 1 99 ? -10.290 7.569 2.699 1.00 97.38 99 VAL A CA 1
ATOM 791 C C . VAL A 1 99 ? -8.834 7.641 2.266 1.00 97.38 99 VAL A C 1
ATOM 793 O O . VAL A 1 99 ? -7.990 6.959 2.837 1.00 97.38 99 VAL A O 1
ATOM 796 N N . GLN A 1 100 ? -8.512 8.495 1.295 1.00 97.62 100 GLN A N 1
ATOM 797 C CA . GLN A 1 100 ? -7.120 8.775 0.934 1.00 97.62 100 GLN A CA 1
ATOM 798 C C . GLN A 1 100 ? -6.509 9.765 1.932 1.00 97.62 100 GLN A C 1
ATOM 800 O O . GLN A 1 100 ? -6.855 10.947 1.931 1.00 97.62 100 GLN A O 1
ATOM 805 N N . VAL A 1 101 ? -5.580 9.287 2.761 1.00 96.75 101 VAL A N 1
ATOM 806 C CA . VAL A 1 101 ? -4.942 10.062 3.842 1.00 96.75 101 VAL A CA 1
ATOM 807 C C . VAL A 1 101 ? -3.523 10.512 3.510 1.00 96.75 101 VAL A C 1
ATOM 809 O O . VAL A 1 101 ? -3.004 11.416 4.157 1.00 96.75 101 VAL A O 1
ATOM 812 N N . LEU A 1 102 ? -2.901 9.962 2.469 1.00 95.62 102 LEU A N 1
ATOM 813 C CA . LEU A 1 102 ? -1.709 10.535 1.842 1.00 95.62 102 LEU A CA 1
ATOM 814 C C . LEU A 1 102 ? -1.884 10.580 0.328 1.00 95.62 102 LEU A C 1
ATOM 816 O O . LEU A 1 102 ? -2.541 9.718 -0.251 1.00 95.62 102 LEU A O 1
ATOM 820 N N . LYS A 1 103 ? -1.293 11.604 -0.296 1.00 91.00 103 LYS A N 1
ATOM 821 C CA . LYS A 1 103 ? -1.209 11.749 -1.751 1.00 91.00 103 LYS A CA 1
ATOM 822 C C . LYS A 1 103 ? 0.083 12.435 -2.180 1.00 91.00 103 LYS A C 1
ATOM 824 O O . LYS A 1 103 ? 0.741 13.101 -1.379 1.00 91.00 103 LYS A O 1
ATOM 829 N N . GLY A 1 104 ? 0.398 12.348 -3.470 1.00 82.25 104 GLY A N 1
ATOM 830 C CA . GLY A 1 104 ? 1.515 13.056 -4.095 1.00 82.25 104 GLY A CA 1
ATOM 831 C C . GLY A 1 104 ? 2.690 12.130 -4.370 1.00 82.25 104 GLY A C 1
ATOM 832 O O . GLY A 1 104 ? 2.822 11.658 -5.491 1.00 82.25 104 GLY A O 1
ATOM 833 N N . ARG A 1 105 ? 3.539 11.892 -3.359 1.00 83.12 105 ARG A N 1
ATOM 834 C CA . ARG A 1 105 ? 4.689 10.980 -3.487 1.00 83.12 105 ARG A CA 1
ATOM 835 C C . ARG A 1 105 ? 4.222 9.535 -3.554 1.00 83.12 105 ARG A C 1
ATOM 837 O O . ARG A 1 105 ? 4.514 8.900 -4.538 1.00 83.12 105 ARG A O 1
ATOM 844 N N . SER A 1 106 ? 3.557 9.072 -2.507 1.00 92.00 106 SER A N 1
ATOM 845 C CA . SER A 1 106 ? 2.921 7.767 -2.399 1.00 92.00 106 SER A CA 1
ATOM 846 C C . SER A 1 106 ? 1.599 7.965 -1.667 1.00 92.00 106 SER A C 1
ATOM 848 O O . SER A 1 106 ? 1.453 8.861 -0.823 1.00 92.00 106 SER A O 1
ATOM 850 N N . ASN A 1 107 ? 0.608 7.185 -2.057 1.00 97.38 107 ASN A N 1
ATOM 851 C CA . ASN A 1 107 ? -0.722 7.211 -1.502 1.00 97.38 107 ASN A CA 1
ATOM 852 C C . ASN A 1 107 ? -0.778 6.291 -0.281 1.00 97.38 107 ASN A C 1
ATOM 854 O O . ASN A 1 107 ? -0.102 5.269 -0.206 1.00 97.38 107 ASN A O 1
ATOM 858 N N . SER A 1 108 ? -1.621 6.658 0.674 1.00 98.19 108 SER A N 1
ATOM 859 C CA . SER A 1 108 ? -2.010 5.777 1.773 1.00 98.19 108 SER A CA 1
ATOM 860 C C . SER A 1 108 ? -3.498 5.938 1.994 1.00 98.19 108 SER A C 1
ATOM 862 O O . SER A 1 108 ? -4.043 7.042 1.845 1.00 98.19 108 SER A O 1
ATOM 864 N N . TYR A 1 109 ? -4.152 4.835 2.320 1.00 98.56 109 TYR A N 1
ATOM 865 C CA . TYR A 1 109 ? -5.603 4.749 2.370 1.00 98.56 109 TYR A CA 1
ATOM 866 C C . TYR A 1 109 ? -6.048 4.185 3.705 1.00 98.56 109 TYR A C 1
ATOM 868 O O . TYR A 1 109 ? -5.354 3.372 4.298 1.00 98.56 109 TYR A O 1
ATOM 876 N N . ILE A 1 110 ? -7.226 4.584 4.163 1.00 98.00 110 ILE A N 1
ATOM 877 C CA . ILE A 1 110 ? -7.889 3.940 5.291 1.00 98.00 110 ILE A CA 1
ATOM 878 C C . ILE A 1 110 ? -9.181 3.323 4.810 1.00 98.00 110 ILE A C 1
ATOM 880 O O . ILE A 1 110 ? -9.979 4.012 4.181 1.00 98.00 110 ILE A O 1
ATOM 884 N N . ILE A 1 111 ? -9.392 2.059 5.149 1.00 97.00 111 ILE A N 1
ATOM 885 C CA . ILE A 1 111 ? -10.672 1.378 5.013 1.00 97.00 111 ILE A CA 1
ATOM 886 C C . ILE A 1 111 ? -11.339 1.392 6.387 1.00 97.00 111 ILE A C 1
ATOM 888 O O . ILE A 1 111 ? -10.763 0.930 7.372 1.00 97.00 111 ILE A O 1
ATOM 892 N N . VAL A 1 112 ? -12.550 1.933 6.447 1.00 94.00 112 VAL A N 1
ATOM 893 C CA . VAL A 1 112 ? -13.433 1.859 7.610 1.00 94.00 112 VAL A CA 1
ATOM 894 C C . VAL A 1 112 ? -14.625 0.997 7.225 1.00 94.00 112 VAL A C 1
ATOM 896 O O . VAL A 1 112 ? -15.384 1.355 6.321 1.00 94.00 112 VAL A O 1
ATOM 899 N N . LYS A 1 113 ? -14.784 -0.132 7.912 1.00 88.31 113 LYS A N 1
ATOM 900 C CA . LYS A 1 113 ? -15.923 -1.043 7.768 1.00 88.31 113 LYS A CA 1
ATOM 901 C C . LYS A 1 113 ? -16.310 -1.514 9.164 1.00 88.31 113 LYS A C 1
ATOM 903 O O . LYS A 1 113 ? -15.478 -2.070 9.881 1.00 88.31 113 LYS A O 1
ATOM 908 N N . GLU A 1 114 ? -17.551 -1.225 9.556 1.00 83.25 114 GLU A N 1
ATOM 909 C CA . GLU A 1 114 ? -18.063 -1.475 10.912 1.00 83.25 114 GLU A CA 1
ATOM 910 C C . GLU A 1 114 ? -17.135 -0.870 11.987 1.00 83.25 114 GLU A C 1
ATOM 912 O O . GLU A 1 114 ? -16.858 0.329 11.954 1.00 83.25 114 GLU A O 1
ATOM 917 N N . CYS A 1 115 ? -16.629 -1.683 12.920 1.00 80.50 115 CYS A N 1
ATOM 918 C CA . CYS A 1 115 ? -15.693 -1.274 13.970 1.00 80.50 115 CYS A CA 1
ATOM 919 C C . CYS A 1 115 ? -14.213 -1.485 13.595 1.00 80.50 115 CYS A C 1
ATOM 921 O O . CYS A 1 115 ? -13.346 -1.393 14.463 1.00 80.50 115 CYS A O 1
ATOM 923 N N . SER A 1 116 ? -13.904 -1.808 12.335 1.00 87.69 116 SER A N 1
ATOM 924 C CA . SER A 1 116 ? -12.537 -2.072 11.877 1.00 87.69 116 SER A CA 1
ATOM 925 C C . SER A 1 116 ? -11.972 -0.877 11.110 1.00 87.69 116 SER A C 1
ATOM 927 O O . SER A 1 116 ? -12.589 -0.384 10.163 1.00 87.69 116 SER A O 1
ATOM 929 N N . VAL A 1 117 ? -10.766 -0.445 11.489 1.00 95.12 117 VAL A N 1
ATOM 930 C CA . VAL A 1 117 ? -10.014 0.622 10.813 1.00 95.12 117 VAL A CA 1
ATOM 931 C C . VAL A 1 117 ? -8.708 0.035 10.302 1.00 95.12 117 VAL A C 1
ATOM 933 O O . VAL A 1 117 ? -7.809 -0.303 11.075 1.00 95.12 117 VAL A O 1
ATOM 936 N N . ILE A 1 118 ? -8.613 -0.093 8.985 1.00 97.38 118 ILE A N 1
ATOM 937 C CA . ILE A 1 118 ? -7.479 -0.713 8.308 1.00 97.38 118 ILE A CA 1
ATOM 938 C C . ILE A 1 118 ? -6.704 0.380 7.585 1.00 97.38 118 ILE A C 1
ATOM 940 O O . ILE A 1 118 ? -7.247 1.042 6.703 1.00 97.38 118 ILE A O 1
ATOM 944 N N . LEU A 1 119 ? -5.439 0.569 7.947 1.00 98.56 119 LEU A N 1
ATOM 945 C CA . LEU A 1 119 ? -4.525 1.442 7.220 1.00 98.56 119 LEU A CA 1
ATOM 946 C C . LEU A 1 119 ? -3.819 0.636 6.124 1.00 98.56 119 LEU A C 1
ATOM 948 O O . LEU A 1 119 ? -3.308 -0.449 6.389 1.00 98.56 119 LEU A O 1
ATOM 952 N N . ILE A 1 120 ? -3.779 1.184 4.913 1.00 98.69 120 ILE A N 1
ATOM 953 C CA . ILE A 1 120 ? -3.061 0.640 3.762 1.00 98.69 120 ILE A CA 1
ATOM 954 C C . ILE A 1 120 ? -1.906 1.575 3.427 1.00 98.69 120 ILE A C 1
ATOM 956 O O . ILE A 1 120 ? -2.135 2.731 3.048 1.00 9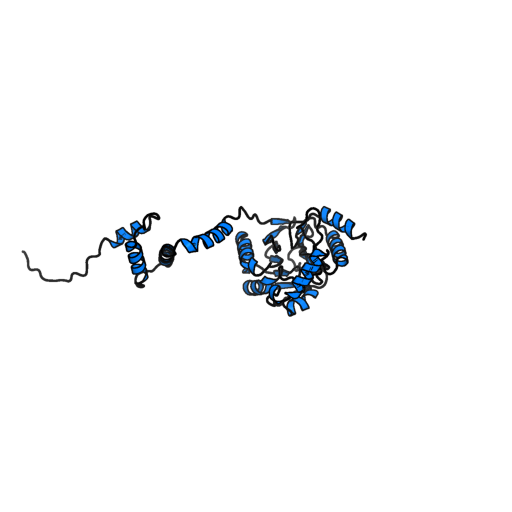8.69 120 ILE A O 1
ATOM 960 N N . ASP A 1 121 ? -0.689 1.052 3.558 1.00 98.62 121 ASP A N 1
ATOM 961 C CA . ASP A 1 121 ? 0.577 1.780 3.466 1.00 98.62 121 ASP A CA 1
ATOM 962 C C . ASP A 1 121 ? 0.707 2.958 4.453 1.00 98.62 121 ASP A C 1
ATOM 964 O O . ASP A 1 121 ? -0.231 3.439 5.086 1.00 98.62 121 ASP A O 1
ATOM 968 N N . THR A 1 122 ? 1.941 3.412 4.635 1.00 97.81 122 THR A N 1
ATOM 969 C CA . THR A 1 122 ? 2.331 4.394 5.661 1.00 97.81 122 THR A CA 1
ATOM 970 C C . THR A 1 122 ? 3.069 5.601 5.094 1.00 97.81 122 THR A C 1
ATOM 972 O O . THR A 1 122 ? 3.288 6.587 5.803 1.00 97.81 122 THR A O 1
ATOM 975 N N . GLY A 1 123 ? 3.456 5.541 3.820 1.00 95.38 123 GLY A N 1
ATOM 976 C CA . GLY A 1 123 ? 4.266 6.575 3.201 1.00 95.38 123 GLY A CA 1
ATOM 977 C C . GLY A 1 123 ? 5.730 6.551 3.661 1.00 95.38 123 GLY A C 1
ATOM 978 O O . GLY A 1 123 ? 6.209 5.638 4.338 1.00 95.38 123 GLY A O 1
ATOM 979 N N . LYS A 1 124 ? 6.444 7.634 3.336 1.00 94.81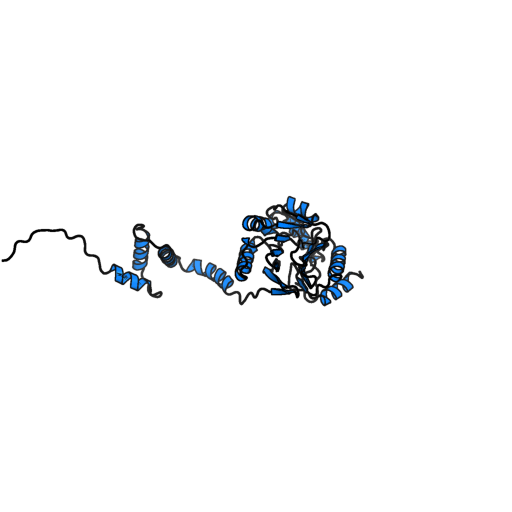 124 LYS A N 1
ATOM 980 C CA . LYS A 1 124 ? 7.771 7.935 3.897 1.00 94.81 124 LYS A CA 1
ATOM 981 C C . LYS A 1 124 ? 7.675 8.393 5.350 1.00 94.81 124 LYS A C 1
ATOM 983 O O . LYS A 1 124 ? 6.739 9.099 5.723 1.00 94.81 124 LYS A O 1
ATOM 988 N N . LYS A 1 125 ? 8.751 8.198 6.119 1.00 94.38 125 LYS A N 1
ATOM 989 C CA . LYS A 1 125 ? 8.873 8.695 7.507 1.00 94.38 125 LYS A CA 1
ATOM 990 C C . LYS A 1 125 ? 8.638 10.207 7.619 1.00 94.38 125 LYS A C 1
ATOM 992 O O . LYS A 1 125 ? 8.051 10.687 8.586 1.00 94.38 125 LYS A O 1
ATOM 997 N N . SER A 1 126 ? 9.053 10.978 6.610 1.00 93.38 126 SER A N 1
ATOM 998 C CA . SER A 1 126 ? 8.833 12.430 6.555 1.00 93.38 126 SER A CA 1
ATOM 999 C C . SER A 1 126 ? 7.360 12.831 6.396 1.00 93.38 126 SER A C 1
ATOM 1001 O O . SER A 1 126 ? 6.998 13.946 6.775 1.00 93.38 126 SER A O 1
ATOM 1003 N N . ALA A 1 127 ? 6.511 11.940 5.876 1.00 94.44 127 ALA A N 1
ATOM 1004 C CA . ALA A 1 127 ? 5.081 12.161 5.694 1.00 94.44 127 ALA A CA 1
ATOM 1005 C C . ALA A 1 127 ? 4.249 11.784 6.931 1.00 94.44 127 ALA A C 1
ATOM 1007 O O . ALA A 1 127 ? 3.074 12.130 6.982 1.00 94.44 127 ALA A O 1
ATOM 1008 N N . PHE A 1 128 ? 4.839 11.161 7.960 1.00 96.38 128 PHE A N 1
ATOM 1009 C CA . PHE A 1 128 ? 4.117 10.671 9.143 1.00 96.38 128 PHE A CA 1
ATOM 1010 C C . PHE A 1 128 ? 3.234 11.732 9.826 1.00 96.38 128 PHE A C 1
ATOM 1012 O O . PHE A 1 128 ? 2.095 11.462 10.210 1.00 96.38 128 PHE A O 1
ATOM 1019 N N . LYS A 1 129 ? 3.732 12.970 9.950 1.00 95.69 129 LYS A N 1
ATOM 1020 C CA . LYS A 1 129 ? 2.953 14.080 10.529 1.00 95.69 129 LYS A CA 1
ATOM 1021 C C . LYS A 1 129 ? 1.749 14.451 9.664 1.00 95.69 129 LYS A C 1
ATOM 1023 O O . LYS A 1 129 ? 0.686 14.730 10.204 1.00 95.69 129 LYS A O 1
ATOM 1028 N N . LEU A 1 130 ? 1.921 14.445 8.341 1.00 95.31 130 LEU A N 1
ATOM 1029 C CA . LEU A 1 130 ? 0.844 14.724 7.392 1.00 95.31 130 LEU A CA 1
ATOM 1030 C C . LEU A 1 130 ? -0.192 13.596 7.394 1.00 95.31 130 LEU A C 1
ATOM 1032 O O . LEU A 1 130 ? -1.380 13.886 7.441 1.00 95.31 130 LEU A O 1
ATOM 1036 N N . LEU A 1 131 ? 0.258 12.337 7.410 1.00 96.19 131 LEU A N 1
ATOM 1037 C CA . LEU A 1 131 ? -0.602 11.161 7.555 1.00 96.19 131 LEU A CA 1
ATOM 1038 C C . LEU A 1 131 ? -1.482 11.309 8.798 1.00 96.19 131 LEU A C 1
ATOM 1040 O O . LEU A 1 131 ? -2.702 11.314 8.692 1.00 96.19 131 LEU A O 1
ATOM 1044 N N . THR A 1 132 ? -0.856 11.524 9.958 1.00 95.88 132 THR A N 1
ATOM 1045 C CA . THR A 1 132 ? -1.558 11.667 11.241 1.00 95.88 132 THR A CA 1
ATOM 1046 C C . THR A 1 132 ? -2.557 12.826 11.213 1.00 95.88 132 THR A C 1
ATOM 1048 O O . THR A 1 132 ? -3.691 12.670 11.653 1.00 95.88 132 THR A O 1
ATOM 1051 N N . TRP A 1 133 ? -2.170 13.973 10.652 1.00 95.50 133 TRP A N 1
ATOM 1052 C CA . TRP A 1 133 ? -3.052 15.134 10.534 1.00 95.50 133 TRP A CA 1
ATOM 1053 C C . TRP A 1 133 ? -4.279 14.868 9.648 1.00 95.50 133 TRP A C 1
ATOM 1055 O O . TRP A 1 133 ? -5.407 15.211 10.009 1.00 95.50 133 TRP A O 1
ATOM 1065 N N . ASN A 1 134 ? -4.073 14.217 8.504 1.00 95.62 134 ASN A N 1
ATOM 1066 C CA . ASN A 1 134 ? -5.137 13.867 7.565 1.00 95.62 134 ASN A CA 1
ATOM 1067 C C . ASN A 1 134 ? -6.094 12.818 8.154 1.00 95.62 134 ASN A C 1
ATOM 1069 O O . ASN A 1 134 ? -7.307 12.907 7.957 1.00 95.62 134 ASN A O 1
ATOM 1073 N N . MET A 1 135 ? -5.571 11.866 8.930 1.00 94.56 135 MET A N 1
ATOM 1074 C CA . MET A 1 135 ? -6.380 10.921 9.704 1.00 94.56 135 MET A CA 1
ATOM 1075 C C . MET A 1 135 ? -7.257 11.634 10.737 1.00 94.56 135 MET A C 1
ATOM 1077 O O . MET A 1 135 ? -8.475 11.455 10.741 1.00 94.56 135 MET A O 1
ATOM 1081 N N . GLN A 1 136 ? -6.656 12.501 11.558 1.00 93.62 136 GLN A N 1
ATOM 1082 C CA . GLN A 1 136 ? -7.363 13.245 12.605 1.00 93.62 136 GLN A CA 1
ATOM 1083 C C . GLN A 1 136 ? -8.451 14.151 12.028 1.00 93.62 136 GLN A C 1
ATOM 1085 O O . GLN A 1 136 ? -9.544 14.230 12.580 1.00 93.62 136 GLN A O 1
ATOM 1090 N N . SER A 1 137 ? -8.194 14.760 10.869 1.00 91.38 137 SER A N 1
ATOM 1091 C CA . SER A 1 137 ? -9.181 15.567 10.137 1.00 91.38 137 SER A CA 1
ATOM 1092 C C . SER A 1 137 ? -10.394 14.754 9.648 1.00 91.38 137 SER A C 1
ATOM 1094 O O . SER A 1 137 ? -11.406 15.335 9.271 1.00 91.38 137 SER A O 1
ATOM 1096 N N . ASN A 1 138 ? -10.311 13.418 9.655 1.00 88.12 138 ASN A N 1
ATOM 1097 C CA . ASN A 1 138 ? -11.419 12.497 9.383 1.00 88.12 138 ASN A CA 1
ATOM 1098 C C . ASN A 1 138 ? -11.956 11.808 10.649 1.00 88.12 138 ASN A C 1
ATOM 1100 O O . ASN A 1 138 ? -12.666 10.811 10.527 1.00 88.12 138 ASN A O 1
ATOM 1104 N N . ASN A 1 139 ? -11.634 12.323 11.841 1.00 91.75 139 ASN A N 1
ATOM 1105 C CA . ASN A 1 139 ? -11.987 11.737 13.137 1.00 91.75 139 ASN A CA 1
ATOM 1106 C C . ASN A 1 139 ? -11.435 10.316 13.341 1.00 91.75 139 ASN A C 1
ATOM 1108 O O . ASN A 1 139 ? -12.073 9.494 13.992 1.00 91.75 139 ASN A O 1
ATOM 1112 N N . ILE A 1 140 ? -10.261 10.021 12.775 1.00 93.06 140 ILE A N 1
ATOM 1113 C CA . ILE A 1 140 ? -9.567 8.743 12.956 1.00 93.06 140 ILE A CA 1
ATOM 1114 C C . ILE A 1 140 ? -8.226 9.026 13.628 1.00 93.06 140 ILE A C 1
ATOM 1116 O O . ILE A 1 140 ? -7.420 9.817 13.137 1.00 93.06 140 ILE A O 1
ATOM 1120 N N . ASN A 1 141 ? -7.959 8.374 14.752 1.00 95.38 141 ASN A N 1
ATOM 1121 C CA . ASN A 1 141 ? -6.687 8.458 15.453 1.00 95.38 141 ASN A CA 1
ATOM 1122 C C . ASN A 1 141 ? -5.805 7.260 15.102 1.00 95.38 141 ASN A C 1
ATOM 1124 O O . ASN A 1 141 ? -6.284 6.189 14.745 1.00 95.38 141 ASN A O 1
ATOM 1128 N N . LEU A 1 142 ? -4.489 7.407 15.277 1.00 96.44 142 LEU A N 1
AT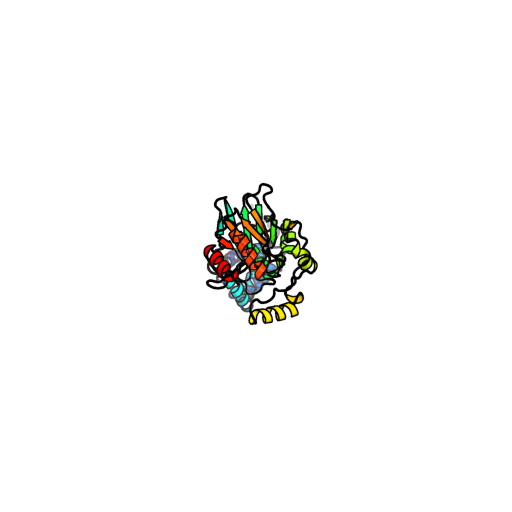OM 1129 C CA . LEU A 1 142 ? -3.553 6.288 15.101 1.00 96.44 142 LEU A CA 1
ATOM 1130 C C . LEU A 1 142 ? -3.916 5.087 15.981 1.00 96.44 142 LEU A C 1
ATOM 1132 O O . LEU A 1 142 ? -3.787 3.957 15.535 1.00 96.44 142 LEU A O 1
ATOM 1136 N N . LYS A 1 143 ? -4.396 5.335 17.205 1.00 96.88 143 LYS A N 1
ATOM 1137 C CA . LYS A 1 143 ? -4.811 4.286 18.146 1.00 96.88 143 LYS A CA 1
ATOM 1138 C C . LYS A 1 143 ? -6.026 3.484 17.680 1.00 96.88 143 LYS A C 1
ATOM 1140 O O . LYS A 1 143 ? -6.213 2.378 18.164 1.00 96.88 143 LYS A O 1
ATOM 1145 N N . ASP A 1 144 ? -6.810 4.026 16.751 1.00 95.38 144 ASP A N 1
ATOM 1146 C CA . ASP A 1 144 ? -8.011 3.366 16.240 1.00 95.38 144 ASP A CA 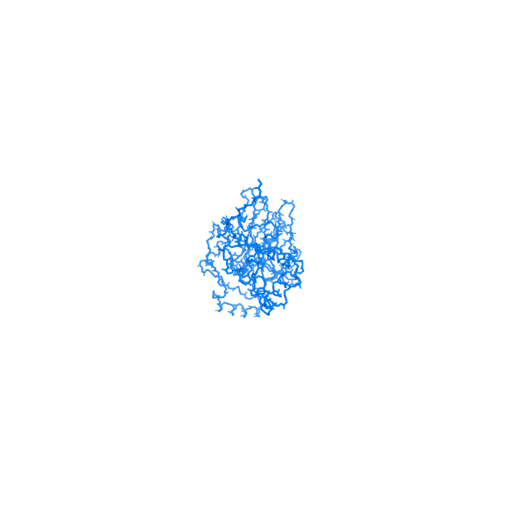1
ATOM 1147 C C . ASP A 1 144 ? -7.661 2.321 15.170 1.00 95.38 144 ASP A C 1
ATOM 1149 O O . ASP A 1 144 ? -8.484 1.466 14.858 1.00 95.38 144 ASP A O 1
ATOM 1153 N N . ILE A 1 145 ? -6.442 2.366 14.608 1.00 97.31 145 ILE A N 1
ATOM 1154 C CA . ILE A 1 145 ? -5.982 1.414 13.593 1.00 97.31 145 ILE A CA 1
ATOM 1155 C C . ILE A 1 145 ? -5.931 0.014 14.212 1.00 97.31 145 ILE A C 1
ATOM 1157 O O . ILE A 1 145 ? -5.067 -0.273 15.039 1.00 97.31 145 ILE A O 1
ATOM 1161 N N . SER A 1 146 ? -6.802 -0.878 13.747 1.00 95.50 146 SER A N 1
ATOM 1162 C CA . SER A 1 146 ? -6.800 -2.287 14.142 1.00 95.50 146 SER A CA 1
ATOM 1163 C C . SER A 1 146 ? -5.800 -3.105 13.328 1.00 95.50 146 SER A C 1
ATOM 1165 O O . SER A 1 146 ? -5.177 -4.029 13.851 1.00 95.50 146 SER A O 1
ATOM 1167 N N . THR A 1 147 ? -5.622 -2.742 12.055 1.00 97.00 147 THR A N 1
ATOM 1168 C CA . THR A 1 147 ? -4.801 -3.486 11.093 1.00 97.00 147 THR A CA 1
ATOM 1169 C C . THR A 1 147 ? -4.028 -2.523 10.195 1.00 97.00 147 THR A C 1
ATOM 1171 O O . THR A 1 147 ? -4.579 -1.531 9.722 1.00 97.00 147 THR A O 1
ATOM 1174 N N . LEU A 1 148 ? -2.761 -2.825 9.937 1.00 98.56 148 LEU A N 1
ATOM 1175 C CA . LEU A 1 148 ? -1.932 -2.188 8.921 1.00 98.56 148 LEU A CA 1
ATOM 1176 C C . LEU A 1 148 ? -1.587 -3.231 7.855 1.00 98.56 148 LEU A C 1
ATOM 1178 O O . LEU A 1 148 ? -0.938 -4.227 8.157 1.00 98.56 148 LEU A O 1
ATOM 1182 N N . ILE A 1 149 ? -1.995 -2.990 6.614 1.00 98.50 149 ILE A N 1
ATOM 1183 C CA . ILE A 1 149 ? -1.615 -3.810 5.461 1.00 98.50 149 ILE A CA 1
ATOM 1184 C C . ILE A 1 149 ? -0.607 -3.012 4.637 1.00 98.50 149 ILE A C 1
ATOM 1186 O O . ILE A 1 149 ? -0.845 -1.843 4.327 1.00 98.50 149 ILE A O 1
ATOM 1190 N N . LEU A 1 150 ? 0.521 -3.627 4.291 1.00 98.69 150 LEU A N 1
ATOM 1191 C CA . LEU A 1 150 ? 1.490 -3.026 3.375 1.00 98.69 150 LEU A CA 1
ATOM 1192 C C . LEU A 1 150 ? 1.332 -3.664 2.003 1.00 98.69 150 LEU A C 1
ATOM 1194 O O . LEU A 1 150 ? 1.462 -4.880 1.884 1.00 98.69 150 LEU A O 1
ATOM 1198 N N . THR A 1 151 ? 1.067 -2.850 0.981 1.00 98.31 151 THR A N 1
ATOM 1199 C CA . THR A 1 151 ? 0.915 -3.338 -0.398 1.00 98.31 151 THR A CA 1
ATOM 1200 C C . THR A 1 151 ? 2.204 -3.971 -0.902 1.00 98.31 151 THR A C 1
ATOM 1202 O O . THR A 1 151 ? 2.160 -4.939 -1.644 1.00 98.31 151 THR A O 1
ATOM 1205 N N . HIS A 1 152 ? 3.344 -3.429 -0.484 1.00 97.00 152 HIS A N 1
ATOM 1206 C CA . HIS A 1 152 ? 4.684 -3.966 -0.684 1.00 97.00 152 HIS A CA 1
ATOM 1207 C C . HIS A 1 152 ? 5.661 -3.208 0.231 1.00 97.00 152 HIS A C 1
ATOM 1209 O O . HIS A 1 152 ? 5.302 -2.206 0.861 1.00 97.00 152 HIS A O 1
ATOM 1215 N N . THR A 1 153 ? 6.908 -3.665 0.329 1.00 95.94 153 THR A N 1
ATOM 1216 C CA . THR A 1 153 ? 7.877 -3.135 1.303 1.00 95.94 153 THR A CA 1
ATOM 1217 C C . THR A 1 153 ? 8.897 -2.154 0.736 1.00 95.94 153 THR A C 1
ATOM 1219 O O . THR A 1 153 ? 10.001 -2.037 1.269 1.00 95.94 153 THR A O 1
ATOM 1222 N N . HIS A 1 154 ? 8.549 -1.377 -0.296 1.00 94.50 154 HIS A N 1
ATOM 1223 C CA . HIS A 1 154 ? 9.365 -0.218 -0.670 1.00 94.50 154 HIS A CA 1
ATOM 1224 C C . HIS A 1 154 ? 9.293 0.892 0.382 1.00 94.50 154 HIS A C 1
ATOM 1226 O O . HIS A 1 154 ? 8.299 1.114 1.078 1.00 94.50 154 HIS A O 1
ATOM 1232 N N . TYR A 1 155 ? 10.402 1.616 0.494 1.00 91.62 155 TYR A N 1
ATOM 1233 C CA . TYR A 1 155 ? 10.642 2.613 1.532 1.00 91.62 155 TYR A CA 1
ATOM 1234 C C . TYR A 1 155 ? 9.594 3.732 1.587 1.00 91.62 155 TYR A C 1
ATOM 1236 O O . TYR A 1 155 ? 9.325 4.279 2.653 1.00 91.62 155 TYR A O 1
ATOM 1244 N N . ASP A 1 156 ? 8.998 4.107 0.460 1.00 92.69 156 ASP A N 1
ATOM 1245 C CA . ASP A 1 156 ? 7.945 5.110 0.400 1.00 92.69 156 ASP A CA 1
ATOM 1246 C C . ASP A 1 156 ? 6.549 4.574 0.693 1.00 92.69 156 ASP A C 1
ATOM 1248 O O . ASP A 1 156 ? 5.617 5.371 0.723 1.00 92.69 156 ASP A O 1
ATOM 1252 N N . HIS A 1 157 ? 6.417 3.291 1.020 1.00 97.06 157 HIS A N 1
ATOM 1253 C CA . HIS A 1 157 ? 5.166 2.660 1.433 1.00 97.06 157 HIS A CA 1
ATOM 1254 C C . HIS A 1 157 ? 5.217 2.199 2.895 1.00 97.06 157 HIS A C 1
ATOM 1256 O O . HIS A 1 157 ? 4.231 2.346 3.614 1.00 97.06 157 HIS A O 1
ATOM 1262 N N . CYS A 1 158 ? 6.363 1.736 3.408 1.00 97.06 158 CYS A N 1
ATOM 1263 C CA . CYS A 1 158 ? 6.425 1.078 4.724 1.00 97.06 158 CYS A CA 1
ATOM 1264 C C . CYS A 1 158 ? 7.249 1.795 5.811 1.00 97.06 158 CYS A C 1
ATOM 1266 O O . CYS A 1 158 ? 7.359 1.285 6.929 1.00 97.06 158 CYS A O 1
ATOM 1268 N N . GLN A 1 159 ? 7.838 2.965 5.540 1.00 96.56 159 GLN A N 1
ATOM 1269 C CA . GLN A 1 159 ? 8.822 3.584 6.444 1.00 96.56 159 GLN A CA 1
ATOM 1270 C C . GLN A 1 159 ? 8.301 3.934 7.845 1.00 96.56 159 GLN A C 1
ATOM 1272 O O . GLN A 1 159 ? 9.099 4.058 8.777 1.00 96.56 159 GLN A O 1
ATOM 1277 N N . SER A 1 160 ? 6.989 4.108 8.009 1.00 97.50 160 SER A N 1
ATOM 1278 C CA . SER A 1 160 ? 6.369 4.429 9.297 1.00 97.50 160 SER A CA 1
ATOM 1279 C C . SER A 1 160 ? 5.702 3.229 9.979 1.00 97.50 160 SER A C 1
ATOM 1281 O O . SER A 1 160 ? 5.139 3.401 11.061 1.00 97.50 160 SER A O 1
ATOM 1283 N N . ALA A 1 161 ? 5.812 2.014 9.427 1.00 98.25 161 ALA A N 1
ATOM 1284 C CA . ALA A 1 161 ? 5.159 0.812 9.955 1.00 98.25 161 ALA A CA 1
ATOM 1285 C C . ALA A 1 161 ? 5.518 0.519 11.423 1.00 98.25 161 ALA A C 1
ATOM 1287 O O . ALA A 1 161 ? 4.624 0.355 12.256 1.00 98.25 161 ALA A O 1
ATOM 1288 N N . LYS A 1 162 ? 6.812 0.552 11.783 1.00 98.31 162 LYS A N 1
ATOM 1289 C CA . LYS A 1 162 ? 7.265 0.350 13.174 1.00 98.31 162 LYS A CA 1
ATOM 1290 C C . LYS A 1 162 ? 6.650 1.368 14.137 1.00 98.31 162 LYS A C 1
ATOM 1292 O O . LYS A 1 162 ? 6.196 1.011 15.221 1.00 98.31 162 LYS A O 1
ATOM 1297 N N . GLN A 1 163 ? 6.641 2.640 13.738 1.00 98.31 163 GLN A N 1
ATOM 1298 C CA . GLN A 1 163 ? 6.104 3.721 14.559 1.00 98.31 163 GLN A CA 1
ATOM 1299 C C . GLN A 1 163 ? 4.590 3.576 14.739 1.00 98.31 163 GLN A C 1
ATOM 1301 O O . GLN A 1 163 ? 4.095 3.718 15.854 1.00 98.31 163 GLN A O 1
ATOM 1306 N N . ILE A 1 164 ? 3.859 3.246 13.674 1.00 98.31 164 ILE A N 1
ATOM 1307 C CA . ILE A 1 164 ? 2.410 3.030 13.737 1.00 98.31 164 ILE A CA 1
ATOM 1308 C C . ILE A 1 164 ? 2.084 1.856 14.661 1.00 98.31 164 ILE A C 1
ATOM 1310 O O . ILE A 1 164 ? 1.322 2.051 15.604 1.00 98.31 164 ILE A O 1
ATOM 1314 N N . LYS A 1 165 ? 2.746 0.701 14.496 1.00 98.19 165 LYS A N 1
ATOM 1315 C CA . LYS A 1 165 ? 2.604 -0.456 15.400 1.00 98.19 165 LYS A CA 1
ATOM 1316 C C . LYS A 1 165 ? 2.837 -0.080 16.859 1.00 98.19 165 LYS A C 1
ATOM 1318 O O . LYS A 1 165 ? 2.058 -0.480 17.712 1.00 98.19 165 LYS A O 1
ATOM 1323 N N . SER A 1 166 ? 3.866 0.719 17.150 1.00 98.12 166 SER A N 1
ATOM 1324 C CA . SER A 1 166 ? 4.166 1.128 18.530 1.00 98.12 166 SER A CA 1
ATOM 1325 C C . SER A 1 166 ? 3.073 1.991 19.179 1.00 98.12 166 SER A C 1
ATOM 1327 O O . SER A 1 166 ? 2.941 1.985 20.397 1.00 98.12 166 SER A O 1
ATOM 1329 N N . ILE A 1 167 ? 2.292 2.728 18.381 1.00 98.00 167 ILE A N 1
ATOM 1330 C CA . ILE A 1 167 ? 1.245 3.639 18.868 1.00 98.00 167 ILE A CA 1
ATOM 1331 C C . ILE A 1 167 ? -0.118 2.945 18.932 1.00 98.00 167 ILE A C 1
ATOM 1333 O O . ILE A 1 167 ? -0.878 3.190 19.867 1.00 98.00 167 ILE A O 1
ATOM 1337 N N . SER A 1 168 ? -0.441 2.130 17.926 1.00 97.56 168 SER A N 1
ATOM 1338 C CA . SER A 1 168 ? -1.761 1.516 17.755 1.00 97.56 168 SER A CA 1
ATOM 1339 C C . SER A 1 168 ? -1.849 0.080 18.254 1.00 97.56 168 SER A C 1
ATOM 1341 O O . SER A 1 168 ? -2.943 -0.416 18.490 1.00 97.56 168 SER A O 1
ATOM 1343 N N . ASN A 1 169 ? -0.710 -0.604 18.383 1.00 97.44 169 ASN A N 1
ATOM 1344 C CA . ASN A 1 169 ? -0.637 -2.049 18.583 1.00 97.44 169 ASN A CA 1
ATOM 1345 C C . ASN A 1 169 ? -1.388 -2.872 17.505 1.00 97.44 169 ASN A C 1
ATOM 1347 O O . ASN A 1 169 ? -1.734 -4.027 17.737 1.00 97.44 169 ASN A O 1
ATOM 1351 N N . CYS A 1 170 ? -1.628 -2.293 16.319 1.00 97.25 170 CYS A N 1
ATOM 1352 C CA . CYS A 1 170 ? -2.354 -2.931 15.210 1.00 97.25 170 CYS A CA 1
ATOM 1353 C C . CYS A 1 170 ? -1.712 -4.240 14.731 1.00 97.25 170 CYS A C 1
ATOM 1355 O O . CYS A 1 170 ? -0.505 -4.409 14.860 1.00 97.25 170 CYS A O 1
ATOM 1357 N N . ASN A 1 171 ? -2.479 -5.141 14.115 1.00 96.94 171 ASN A N 1
ATOM 1358 C CA . ASN A 1 171 ? -1.922 -6.284 13.380 1.00 96.94 171 ASN A CA 1
ATOM 1359 C C . ASN A 1 171 ? -1.269 -5.796 12.069 1.00 96.94 171 ASN A C 1
ATOM 1361 O O . ASN A 1 171 ? -1.932 -5.119 11.285 1.00 96.94 171 ASN A O 1
ATOM 1365 N N . ILE A 1 172 ? 0.003 -6.123 11.826 1.00 98.44 172 ILE A N 1
ATOM 1366 C CA . ILE A 1 172 ? 0.676 -5.882 10.546 1.00 98.44 172 ILE A CA 1
ATOM 1367 C C . ILE A 1 172 ? 0.573 -7.121 9.652 1.00 98.44 172 ILE A C 1
ATOM 1369 O O . ILE A 1 172 ? 1.117 -8.178 9.984 1.00 98.44 172 ILE A O 1
ATOM 1373 N N . ILE A 1 173 ? -0.021 -6.931 8.472 1.00 98.06 173 ILE A N 1
ATOM 1374 C CA . ILE A 1 173 ? -0.158 -7.937 7.417 1.00 98.06 173 ILE A CA 1
ATOM 1375 C C . ILE A 1 173 ? 0.715 -7.557 6.216 1.00 98.06 173 ILE A C 1
ATOM 1377 O O . ILE A 1 173 ? 0.651 -6.429 5.720 1.00 98.06 173 ILE A O 1
ATOM 1381 N N . VAL A 1 174 ? 1.520 -8.508 5.743 1.00 98.31 174 VAL A N 1
ATOM 1382 C CA . VAL A 1 174 ? 2.395 -8.375 4.565 1.00 98.31 174 VAL A CA 1
ATOM 1383 C C . VAL A 1 174 ? 2.423 -9.684 3.774 1.00 98.31 174 VAL A C 1
ATOM 1385 O O . VAL A 1 174 ? 2.097 -10.736 4.324 1.00 98.31 174 VAL A O 1
ATOM 1388 N N . SER A 1 175 ? 2.854 -9.654 2.512 1.00 97.81 175 SER A N 1
ATOM 1389 C CA . SER A 1 175 ? 3.177 -10.884 1.769 1.00 97.81 175 SER A CA 1
ATOM 1390 C C . SER A 1 175 ? 4.325 -11.654 2.432 1.00 97.81 175 SER A C 1
ATOM 1392 O O . SER A 1 175 ? 5.270 -11.054 2.946 1.00 97.81 175 SER A O 1
ATOM 1394 N N . ASP A 1 176 ? 4.278 -12.986 2.385 1.00 97.25 176 ASP A N 1
ATOM 1395 C CA . ASP A 1 176 ? 5.376 -13.879 2.779 1.00 97.25 176 ASP A CA 1
ATOM 1396 C C . ASP A 1 176 ? 6.711 -13.531 2.095 1.00 97.25 176 ASP A C 1
ATOM 1398 O O . ASP A 1 176 ? 7.773 -13.554 2.722 1.00 97.25 176 ASP A O 1
ATOM 1402 N N . SER A 1 177 ? 6.643 -13.084 0.844 1.00 96.44 177 SER A N 1
ATOM 1403 C CA . SER A 1 177 ? 7.783 -12.682 0.022 1.00 96.44 177 SER A CA 1
ATOM 1404 C C . SER A 1 177 ? 8.461 -11.395 0.525 1.00 96.44 177 SER A C 1
ATOM 1406 O O . SER A 1 177 ? 9.584 -11.090 0.128 1.00 96.44 177 SER A O 1
ATOM 1408 N N . ALA A 1 178 ? 7.839 -10.660 1.458 1.00 96.38 178 ALA A N 1
ATOM 1409 C CA . ALA A 1 178 ? 8.431 -9.482 2.098 1.00 96.38 178 ALA A CA 1
ATOM 1410 C C . ALA A 1 178 ? 9.453 -9.823 3.199 1.00 96.38 178 ALA A C 1
ATOM 1412 O O . ALA A 1 178 ? 10.156 -8.930 3.686 1.00 96.38 178 ALA A O 1
ATOM 1413 N N . ALA A 1 179 ? 9.530 -11.086 3.641 1.00 95.75 179 ALA A N 1
ATOM 1414 C CA . ALA A 1 179 ? 10.290 -11.482 4.829 1.00 95.75 179 ALA A CA 1
ATOM 1415 C C . ALA A 1 179 ? 11.767 -11.055 4.780 1.00 95.75 179 ALA A C 1
ATOM 1417 O O . ALA A 1 179 ? 12.297 -10.533 5.766 1.00 95.75 179 ALA A O 1
ATOM 1418 N N . GLU A 1 180 ? 12.425 -11.225 3.631 1.00 94.62 180 GLU A N 1
ATOM 1419 C CA . GLU A 1 180 ? 13.831 -10.851 3.459 1.00 94.62 180 GLU A CA 1
ATOM 1420 C C . GLU A 1 180 ? 14.026 -9.329 3.491 1.00 94.62 180 GLU A C 1
ATOM 1422 O O . GLU A 1 180 ? 14.866 -8.827 4.245 1.00 94.62 180 GLU A O 1
ATOM 1427 N N . SER A 1 181 ? 13.210 -8.580 2.744 1.00 94.56 181 SER A N 1
ATOM 1428 C CA . SER A 1 181 ? 13.246 -7.113 2.717 1.00 94.56 181 SER A CA 1
ATOM 1429 C C . SER A 1 181 ? 13.049 -6.518 4.113 1.00 94.56 181 SER A C 1
ATOM 1431 O O . SER A 1 181 ? 13.776 -5.614 4.534 1.00 94.56 181 SER A O 1
ATOM 1433 N N . ILE A 1 182 ? 12.097 -7.056 4.882 1.00 95.75 182 ILE A N 1
ATOM 1434 C CA . ILE A 1 182 ? 11.823 -6.623 6.257 1.00 95.75 182 ILE A CA 1
ATOM 1435 C C . ILE A 1 182 ? 12.995 -6.952 7.178 1.00 95.75 182 ILE A C 1
ATOM 1437 O O . ILE A 1 182 ? 13.439 -6.068 7.913 1.00 95.75 182 ILE A O 1
ATOM 1441 N N . LYS A 1 183 ? 13.539 -8.176 7.114 1.00 95.00 183 LYS A N 1
ATOM 1442 C CA . LYS A 1 183 ? 14.720 -8.583 7.896 1.00 95.00 183 LYS A CA 1
ATOM 1443 C C . LYS A 1 183 ? 15.911 -7.660 7.632 1.00 95.00 183 LYS A C 1
ATOM 1445 O O . LYS A 1 183 ? 16.637 -7.302 8.557 1.00 95.00 183 LYS A O 1
ATOM 1450 N N . ASN A 1 184 ? 16.078 -7.233 6.385 1.00 92.88 184 ASN A N 1
ATOM 1451 C CA . ASN A 1 184 ? 17.142 -6.324 5.981 1.00 92.88 184 ASN A CA 1
ATOM 1452 C C . ASN A 1 184 ? 16.826 -4.848 6.269 1.00 92.88 184 ASN A C 1
ATOM 1454 O O . ASN A 1 184 ? 17.745 -4.025 6.226 1.00 92.88 184 ASN A O 1
ATOM 1458 N N . GLY A 1 185 ? 15.575 -4.490 6.583 1.00 92.19 185 GLY A N 1
ATOM 1459 C CA . GLY A 1 185 ? 15.122 -3.099 6.714 1.00 92.19 185 GLY A CA 1
ATOM 1460 C C . GLY A 1 185 ? 15.299 -2.299 5.421 1.00 92.19 185 GLY A C 1
ATOM 1461 O O . GLY A 1 185 ? 15.583 -1.101 5.468 1.00 92.19 185 GLY A O 1
ATOM 1462 N N . TYR A 1 186 ? 15.269 -2.989 4.282 1.00 90.56 186 TYR A N 1
ATOM 1463 C CA . TYR A 1 186 ? 15.514 -2.444 2.955 1.00 90.56 186 TYR A CA 1
ATOM 1464 C C . TYR A 1 186 ? 15.083 -3.460 1.900 1.00 90.56 186 TYR A C 1
ATOM 1466 O O . TYR A 1 186 ? 15.514 -4.613 1.926 1.00 90.56 186 TYR A O 1
ATOM 1474 N N . SER A 1 187 ? 14.299 -2.990 0.943 1.00 85.25 187 SER A N 1
ATOM 1475 C CA . SER A 1 187 ? 13.976 -3.660 -0.311 1.00 85.25 187 SER A CA 1
ATOM 1476 C C . SER A 1 187 ? 14.780 -3.005 -1.432 1.00 85.25 187 SER A C 1
ATOM 1478 O O . SER A 1 187 ? 14.963 -1.784 -1.452 1.00 85.25 187 SER A O 1
ATOM 1480 N N . LYS A 1 188 ? 15.297 -3.816 -2.360 1.00 79.56 188 LYS A N 1
ATOM 1481 C CA . LYS A 1 188 ? 15.959 -3.282 -3.556 1.00 79.56 188 LYS A CA 1
ATOM 1482 C C . LYS A 1 188 ? 14.945 -2.481 -4.364 1.00 79.56 188 LYS A C 1
ATOM 1484 O O . LYS A 1 188 ? 13.788 -2.867 -4.448 1.00 79.56 188 LYS A O 1
ATOM 1489 N N . LEU A 1 189 ? 15.388 -1.369 -4.945 1.00 76.31 189 LEU A N 1
ATOM 1490 C CA . LEU A 1 189 ? 14.526 -0.608 -5.839 1.00 76.31 189 LEU A CA 1
ATOM 1491 C C . LEU A 1 189 ? 14.320 -1.405 -7.131 1.00 76.31 189 LEU A C 1
ATOM 1493 O O . LEU A 1 189 ? 15.307 -1.946 -7.647 1.00 76.31 189 LEU A O 1
ATOM 1497 N N . PRO A 1 190 ? 13.094 -1.420 -7.672 1.00 68.06 190 PRO A N 1
ATOM 1498 C CA . PRO A 1 190 ? 12.759 -2.264 -8.801 1.00 68.06 190 PRO A CA 1
ATOM 1499 C C . PRO A 1 190 ? 13.468 -1.803 -10.067 1.00 68.06 190 PRO A C 1
ATOM 1501 O O . PRO A 1 190 ? 13.832 -0.624 -10.210 1.00 68.06 190 PRO A O 1
ATOM 1504 N N . TYR A 1 191 ? 13.683 -2.723 -11.003 1.00 66.56 191 TYR A N 1
ATOM 1505 C CA . TYR A 1 191 ? 14.337 -2.388 -12.266 1.00 66.56 191 TYR A CA 1
ATOM 1506 C C . TYR A 1 191 ? 13.511 -1.375 -13.063 1.00 66.56 191 TYR A C 1
ATOM 1508 O O . TYR A 1 191 ? 12.282 -1.388 -13.079 1.00 66.56 191 TYR A O 1
ATOM 1516 N N . GLY A 1 192 ? 14.192 -0.450 -13.739 1.00 57.75 192 GLY A N 1
ATOM 1517 C CA . GLY A 1 192 ? 13.509 0.492 -14.619 1.00 57.75 192 GLY A CA 1
ATOM 1518 C C . GLY A 1 192 ? 12.920 -0.200 -15.842 1.00 57.75 192 GLY A C 1
ATOM 1519 O O . GLY A 1 192 ? 13.596 -0.995 -16.497 1.00 57.75 192 GLY A O 1
ATOM 1520 N N . THR A 1 193 ? 11.690 0.155 -16.200 1.00 61.28 193 THR A N 1
ATOM 1521 C CA . THR A 1 193 ? 10.996 -0.426 -17.361 1.00 61.28 193 THR A CA 1
ATOM 1522 C C . THR A 1 193 ? 11.363 0.262 -18.680 1.00 61.28 193 THR A C 1
ATOM 1524 O O . THR A 1 193 ? 11.131 -0.269 -19.761 1.00 61.28 193 THR A O 1
ATOM 1527 N N . SER A 1 194 ? 12.025 1.418 -18.604 1.00 62.91 194 SER A N 1
ATOM 1528 C CA . SER A 1 194 ? 12.591 2.187 -19.721 1.00 62.91 194 SER A CA 1
ATOM 1529 C C . SER A 1 194 ? 14.064 2.552 -19.478 1.00 62.91 194 SER A C 1
ATOM 1531 O O . SER A 1 194 ? 14.535 2.552 -18.338 1.00 62.91 194 SER A O 1
ATOM 1533 N N . LEU A 1 195 ? 14.816 2.901 -20.529 1.00 50.31 195 LEU A N 1
ATOM 1534 C CA . LEU A 1 195 ? 16.255 3.192 -20.421 1.00 50.31 195 LEU A CA 1
ATOM 1535 C C . LEU A 1 195 ? 16.596 4.292 -19.381 1.00 50.31 195 LEU A C 1
ATOM 1537 O O . LEU A 1 195 ? 17.468 4.044 -18.546 1.00 50.31 195 LEU A O 1
ATOM 1541 N N . PRO A 1 196 ? 15.882 5.438 -19.307 1.00 55.84 196 PRO A N 1
ATOM 1542 C CA . PRO A 1 196 ? 16.126 6.439 -18.262 1.00 55.84 196 PRO A CA 1
ATOM 1543 C C . PRO A 1 196 ? 15.832 5.920 -16.848 1.00 55.84 196 PRO A C 1
ATOM 1545 O O . PRO A 1 196 ? 16.581 6.182 -15.906 1.00 55.84 196 PRO A O 1
ATOM 1548 N N . THR A 1 197 ? 14.762 5.137 -16.687 1.00 64.75 197 THR A N 1
ATOM 1549 C CA . THR A 1 197 ? 14.405 4.545 -15.389 1.00 64.75 197 THR A CA 1
ATOM 1550 C C . THR A 1 197 ? 15.389 3.456 -14.959 1.00 64.75 197 THR A C 1
ATOM 1552 O O . THR A 1 197 ? 15.628 3.301 -13.766 1.00 64.75 197 THR A O 1
ATOM 1555 N N . LYS A 1 198 ? 16.026 2.737 -15.898 1.00 65.25 198 LYS A N 1
ATOM 1556 C CA . LYS A 1 198 ? 17.062 1.737 -15.579 1.00 65.25 198 LYS A CA 1
ATOM 1557 C C . LYS A 1 198 ? 18.273 2.400 -14.932 1.00 65.25 198 LYS A C 1
ATOM 1559 O O . LYS A 1 198 ? 18.736 1.939 -13.893 1.00 65.25 198 LYS A O 1
ATOM 1564 N N . ILE A 1 199 ? 18.721 3.523 -15.495 1.00 51.16 199 ILE A N 1
ATOM 1565 C CA . ILE A 1 199 ? 19.827 4.322 -14.949 1.00 51.16 199 ILE A CA 1
ATOM 1566 C C . ILE A 1 199 ? 19.462 4.861 -13.561 1.00 51.16 199 ILE A C 1
ATOM 1568 O O . ILE A 1 199 ? 20.253 4.757 -12.625 1.00 51.16 199 ILE A O 1
ATOM 1572 N N . LEU A 1 200 ? 18.243 5.386 -13.396 1.00 58.53 200 LEU A N 1
ATOM 1573 C CA . LEU A 1 200 ? 17.790 5.919 -12.111 1.00 58.53 200 LEU A CA 1
ATOM 1574 C C . LEU A 1 200 ? 17.670 4.833 -11.028 1.00 58.53 200 LEU A C 1
ATOM 1576 O O . LEU A 1 200 ? 18.060 5.075 -9.887 1.00 58.53 200 LEU A O 1
ATOM 1580 N N . SER A 1 201 ? 17.174 3.644 -11.379 1.00 64.88 201 SER A N 1
ATOM 1581 C CA . SER A 1 201 ? 17.107 2.495 -10.468 1.00 64.88 201 SER A CA 1
ATOM 1582 C C . SER A 1 201 ? 18.504 2.010 -10.073 1.00 64.88 201 SER A C 1
ATOM 1584 O O . SER A 1 201 ? 18.770 1.812 -8.887 1.00 64.88 201 SER A O 1
ATOM 1586 N N . ALA A 1 202 ? 19.436 1.913 -11.028 1.00 62.00 202 ALA A N 1
ATOM 1587 C CA . ALA A 1 202 ? 20.822 1.541 -10.749 1.00 62.00 202 ALA A CA 1
ATOM 1588 C C . ALA A 1 202 ? 21.492 2.532 -9.781 1.00 62.00 202 ALA A C 1
ATOM 1590 O O . ALA A 1 202 ? 22.046 2.124 -8.761 1.00 62.00 202 ALA A O 1
ATOM 1591 N N . LEU A 1 203 ? 21.360 3.840 -10.033 1.00 56.72 203 LEU A N 1
ATOM 1592 C CA . LEU A 1 203 ? 21.872 4.885 -9.139 1.00 56.72 203 LEU A CA 1
ATOM 1593 C C . LEU A 1 203 ? 21.194 4.859 -7.761 1.00 56.72 203 LEU A C 1
ATOM 1595 O O . LEU A 1 203 ? 21.854 5.037 -6.739 1.00 56.72 203 LEU A O 1
ATOM 1599 N N . GLY A 1 204 ? 19.883 4.614 -7.713 1.00 64.50 204 GLY A N 1
ATOM 1600 C CA . GLY A 1 204 ? 19.140 4.478 -6.464 1.00 64.50 204 GLY A CA 1
ATOM 1601 C C . GLY A 1 204 ? 19.620 3.292 -5.624 1.00 64.50 204 GLY A C 1
ATOM 1602 O O . GLY A 1 204 ? 19.836 3.444 -4.422 1.00 64.50 204 GLY A O 1
ATOM 1603 N N . ASN A 1 205 ? 19.865 2.145 -6.259 1.00 68.81 205 ASN A N 1
ATOM 1604 C CA . ASN A 1 205 ? 20.370 0.941 -5.602 1.00 68.81 205 ASN A CA 1
ATOM 1605 C C . ASN A 1 205 ? 21.814 1.095 -5.086 1.00 68.81 205 ASN A C 1
ATOM 1607 O O . ASN A 1 205 ? 22.140 0.494 -4.065 1.00 68.81 205 ASN A O 1
ATOM 1611 N N . ILE A 1 206 ? 22.646 1.943 -5.710 1.00 62.94 206 ILE A N 1
ATOM 1612 C CA . ILE A 1 206 ? 23.990 2.288 -5.199 1.00 62.94 206 ILE A CA 1
ATOM 1613 C C . ILE A 1 206 ? 23.901 3.063 -3.877 1.00 62.94 206 ILE A C 1
ATOM 1615 O O . ILE A 1 206 ? 24.652 2.790 -2.945 1.00 62.94 206 ILE A O 1
ATOM 1619 N N . ILE A 1 207 ? 22.969 4.018 -3.768 1.00 65.12 207 ILE A N 1
ATOM 1620 C CA . ILE A 1 207 ? 22.734 4.754 -2.512 1.00 65.12 207 ILE A CA 1
ATOM 1621 C C . ILE A 1 207 ? 22.072 3.829 -1.469 1.00 65.12 207 ILE A C 1
ATOM 1623 O O . ILE A 1 207 ? 22.305 3.948 -0.262 1.00 65.12 207 ILE A O 1
ATOM 1627 N N . GLY A 1 208 ? 21.253 2.890 -1.948 1.00 76.19 208 GLY A N 1
ATOM 1628 C CA . GLY A 1 208 ? 20.800 1.709 -1.228 1.00 76.19 208 GLY A CA 1
ATOM 1629 C C . GLY A 1 208 ? 20.147 1.996 0.125 1.00 76.19 208 GLY A C 1
ATOM 1630 O O . GLY A 1 208 ? 19.443 2.993 0.333 1.00 76.19 208 GLY A O 1
ATOM 1631 N N . LYS A 1 209 ? 20.424 1.108 1.085 1.00 79.19 209 LYS A N 1
ATOM 1632 C CA . LYS A 1 209 ? 19.864 1.136 2.443 1.00 79.19 209 LYS A CA 1
ATOM 1633 C C . LYS A 1 209 ? 20.140 2.437 3.205 1.00 79.19 209 LYS A C 1
ATOM 1635 O O . LYS A 1 209 ? 19.337 2.809 4.055 1.00 79.19 209 LYS A O 1
ATOM 1640 N N . GLN A 1 210 ? 21.220 3.164 2.905 1.00 78.56 210 GLN A N 1
ATOM 1641 C CA . GLN A 1 210 ? 21.557 4.391 3.638 1.00 78.56 210 GLN A CA 1
ATOM 1642 C C . GLN A 1 210 ? 20.481 5.478 3.484 1.00 78.56 210 GLN A C 1
ATOM 1644 O O . GLN A 1 210 ? 20.197 6.208 4.432 1.00 78.56 210 GLN A O 1
ATOM 1649 N N . LYS A 1 211 ? 19.861 5.580 2.301 1.00 79.12 211 LYS A N 1
ATOM 1650 C CA . LYS A 1 211 ? 18.842 6.604 2.003 1.00 79.12 211 LYS A CA 1
ATOM 1651 C C . LYS A 1 211 ? 17.428 6.042 1.913 1.00 79.12 211 LYS A C 1
ATOM 1653 O O . LYS A 1 211 ? 16.467 6.770 2.164 1.00 79.12 211 LYS A O 1
ATOM 1658 N N . PHE A 1 212 ? 17.309 4.769 1.553 1.00 84.62 212 PHE A N 1
ATOM 1659 C CA . PHE A 1 212 ? 16.037 4.101 1.288 1.00 84.62 212 PHE A CA 1
ATOM 1660 C C . PHE A 1 212 ? 15.736 2.982 2.295 1.00 84.62 212 PHE A C 1
ATOM 1662 O O . PHE A 1 212 ? 14.789 2.230 2.120 1.00 84.62 212 PHE A O 1
ATOM 1669 N N . GLY A 1 213 ? 16.513 2.866 3.372 1.00 89.56 213 GLY A N 1
ATOM 1670 C CA . GLY A 1 213 ? 16.197 1.959 4.468 1.00 89.56 213 GLY A CA 1
ATOM 1671 C C . GLY A 1 213 ? 14.984 2.410 5.284 1.00 89.56 213 GLY A C 1
ATOM 1672 O O . GLY A 1 213 ? 14.515 3.555 5.205 1.00 89.56 213 GLY A O 1
ATOM 1673 N N . TYR A 1 214 ? 14.493 1.494 6.105 1.00 94.62 214 TYR A N 1
ATOM 1674 C CA . TYR A 1 214 ? 13.435 1.725 7.078 1.00 94.62 214 TYR A CA 1
ATOM 1675 C C . TYR A 1 214 ? 13.699 0.955 8.370 1.00 94.62 214 TYR A C 1
ATOM 1677 O O . TYR A 1 214 ? 14.469 -0.006 8.413 1.00 94.62 214 TYR A O 1
ATOM 1685 N N . ASP A 1 215 ? 13.059 1.406 9.448 1.00 95.69 215 ASP A N 1
ATOM 1686 C CA . ASP A 1 215 ? 13.159 0.746 10.743 1.00 95.69 215 ASP A CA 1
ATOM 1687 C C . ASP A 1 215 ? 12.507 -0.647 10.655 1.00 95.69 215 ASP A C 1
ATOM 1689 O O . ASP A 1 215 ? 11.332 -0.759 10.304 1.00 95.69 215 ASP A O 1
ATOM 1693 N N . ILE A 1 216 ? 13.255 -1.703 10.997 1.00 96.56 216 ILE A N 1
ATOM 1694 C CA . ILE A 1 216 ? 12.747 -3.085 10.991 1.00 96.56 216 ILE A CA 1
ATOM 1695 C C . ILE A 1 216 ? 11.534 -3.186 11.925 1.00 96.56 216 ILE A C 1
ATOM 1697 O O . ILE A 1 216 ? 11.591 -2.765 13.089 1.00 96.56 216 ILE A O 1
ATOM 1701 N N . PHE A 1 217 ? 10.454 -3.769 11.413 1.00 96.81 217 PHE A N 1
ATOM 1702 C CA . PHE A 1 217 ? 9.224 -4.075 12.137 1.00 96.81 217 PHE A CA 1
ATOM 1703 C C . PHE A 1 217 ? 8.942 -5.579 12.082 1.00 96.81 217 PHE A C 1
ATOM 1705 O O . PHE A 1 217 ? 9.504 -6.293 11.256 1.00 96.81 217 PHE A O 1
ATOM 1712 N N . LYS A 1 218 ? 8.080 -6.064 12.978 1.00 96.50 218 LYS A N 1
ATOM 1713 C CA . LYS A 1 218 ? 7.655 -7.465 13.027 1.00 96.50 218 LYS A CA 1
ATOM 1714 C C . LYS A 1 218 ? 6.223 -7.565 12.487 1.00 96.50 218 LYS A C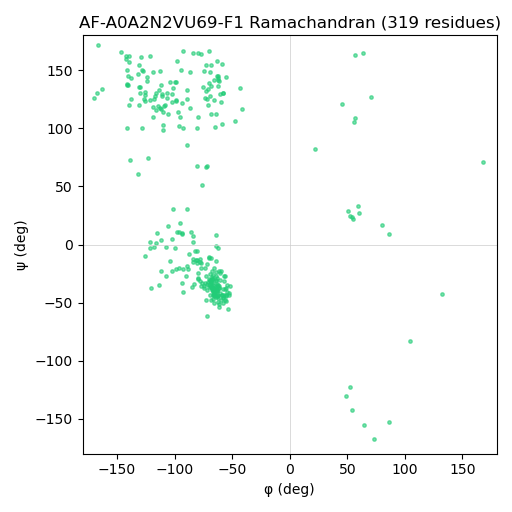 1
ATOM 1716 O O . LYS A 1 218 ? 5.334 -7.026 13.145 1.00 96.50 218 LYS A O 1
ATOM 1721 N N . PRO A 1 219 ? 5.997 -8.202 11.325 1.00 97.06 219 PRO A N 1
ATOM 1722 C CA . PRO A 1 219 ? 4.656 -8.574 10.889 1.00 97.06 219 PRO A CA 1
ATOM 1723 C C . PRO A 1 219 ? 4.031 -9.573 11.860 1.00 97.06 219 PRO A C 1
ATOM 1725 O O . PRO A 1 219 ? 4.741 -10.425 12.402 1.00 97.06 219 PRO A O 1
ATOM 1728 N N . ASP A 1 220 ? 2.721 -9.484 12.069 1.00 97.69 220 ASP A N 1
ATOM 1729 C CA . ASP A 1 220 ? 1.985 -10.497 12.829 1.00 97.69 220 ASP A CA 1
ATOM 1730 C C . ASP A 1 220 ? 1.340 -11.532 11.895 1.00 97.69 220 ASP A C 1
ATOM 1732 O O . ASP A 1 220 ? 1.035 -12.642 12.323 1.00 97.69 220 ASP A O 1
ATOM 1736 N N . THR A 1 221 ? 1.154 -11.206 10.611 1.00 96.75 221 THR A N 1
ATOM 1737 C CA . THR A 1 221 ? 0.626 -12.135 9.605 1.00 96.75 221 THR A CA 1
ATOM 1738 C C . THR A 1 221 ? 1.391 -12.010 8.291 1.00 96.75 221 THR A C 1
ATOM 1740 O O . THR A 1 221 ? 1.490 -10.929 7.711 1.00 96.75 221 THR A O 1
ATOM 1743 N N . PHE A 1 222 ? 1.909 -13.143 7.816 1.00 96.88 222 PHE A N 1
ATOM 1744 C CA . PHE A 1 222 ? 2.406 -13.299 6.453 1.00 96.88 222 PHE A CA 1
ATOM 1745 C C . PHE A 1 222 ? 1.328 -13.985 5.624 1.00 96.88 222 PHE A C 1
ATOM 1747 O O . PHE A 1 222 ? 0.865 -15.064 5.995 1.00 96.88 222 PHE A O 1
ATOM 1754 N N . VAL A 1 223 ? 0.920 -13.361 4.524 1.00 95.69 223 VAL A N 1
ATOM 1755 C CA . VAL A 1 223 ? -0.050 -13.945 3.596 1.00 95.69 223 VAL A CA 1
ATOM 1756 C C . VAL A 1 223 ? 0.666 -14.572 2.411 1.00 95.69 223 VAL A C 1
ATOM 1758 O O . VAL A 1 223 ? 1.642 -14.020 1.901 1.00 95.69 223 VAL A O 1
ATOM 1761 N N . LYS A 1 224 ? 0.164 -15.728 1.985 1.00 92.50 224 LYS A N 1
ATOM 1762 C CA . LYS A 1 224 ? 0.617 -16.450 0.802 1.00 92.50 224 LYS A CA 1
ATOM 1763 C C . LYS A 1 224 ? -0.593 -16.697 -0.084 1.00 92.50 224 LYS A C 1
ATOM 1765 O O . LYS A 1 224 ? -1.554 -17.311 0.376 1.00 92.50 224 LYS A O 1
ATOM 1770 N N . GLY A 1 225 ? -0.538 -16.250 -1.333 1.00 87.06 225 GLY A N 1
ATOM 1771 C CA . GLY A 1 225 ? -1.699 -16.278 -2.216 1.00 87.06 225 GLY A CA 1
ATOM 1772 C C . GLY A 1 225 ? -2.833 -15.369 -1.735 1.00 87.06 225 GLY A C 1
ATOM 1773 O O . GLY A 1 225 ? -2.620 -14.393 -1.010 1.00 87.06 225 GLY A O 1
ATOM 1774 N N . ASP A 1 226 ? -4.045 -15.711 -2.162 1.00 87.19 226 ASP A N 1
ATOM 1775 C CA . ASP A 1 226 ? -5.249 -14.982 -1.789 1.00 87.19 226 ASP A CA 1
ATOM 1776 C C . ASP A 1 226 ? -5.605 -15.256 -0.324 1.00 87.19 226 ASP A C 1
ATOM 1778 O O . ASP A 1 226 ? -5.632 -16.400 0.134 1.00 87.19 226 ASP A O 1
ATOM 1782 N N . TYR A 1 227 ? -5.888 -14.193 0.419 1.00 91.12 227 TYR A N 1
ATOM 1783 C CA . TYR A 1 227 ? -6.164 -14.244 1.845 1.00 91.12 227 TYR A CA 1
ATOM 1784 C C . TYR A 1 227 ? -7.431 -13.463 2.160 1.00 91.12 227 TYR A C 1
ATOM 1786 O O . TYR A 1 227 ? -7.524 -12.260 1.907 1.00 91.12 227 TYR A O 1
ATOM 1794 N N . ASP A 1 228 ? -8.415 -14.151 2.724 1.00 90.00 228 ASP A N 1
ATOM 1795 C CA . ASP A 1 228 ? -9.665 -13.532 3.127 1.00 90.00 228 ASP A CA 1
ATOM 1796 C C . ASP A 1 228 ? -9.532 -12.952 4.541 1.00 90.00 228 ASP A C 1
ATOM 1798 O O . ASP A 1 228 ? -9.287 -13.680 5.503 1.00 90.00 228 ASP A O 1
ATOM 1802 N N . LEU A 1 229 ? -9.680 -11.631 4.674 1.00 87.12 229 LEU A N 1
ATOM 1803 C CA . LEU A 1 229 ? -9.634 -10.955 5.972 1.00 87.12 229 LEU A CA 1
ATOM 1804 C C . LEU A 1 229 ? -10.977 -11.074 6.719 1.00 87.12 229 LEU A C 1
ATOM 1806 O O . LEU A 1 229 ? -11.084 -10.661 7.878 1.00 87.12 229 LEU A O 1
ATOM 1810 N N . SER A 1 230 ? -11.998 -11.648 6.071 1.00 68.69 230 SER A N 1
ATOM 1811 C CA . SER A 1 230 ? -13.360 -11.816 6.576 1.00 68.69 230 SER A CA 1
ATOM 1812 C C . SER A 1 230 ? -13.458 -12.881 7.677 1.00 68.69 230 SER A C 1
ATOM 1814 O O . SER A 1 230 ? -14.161 -13.877 7.543 1.00 68.69 230 SER A O 1
ATOM 1816 N N . SER A 1 231 ? -12.867 -12.639 8.845 1.00 54.00 231 SER A N 1
ATOM 1817 C CA . SER A 1 231 ? -13.291 -13.290 10.097 1.00 54.00 231 SER A CA 1
ATOM 1818 C C . SER A 1 231 ? -14.594 -12.645 10.606 1.00 54.00 231 SER A C 1
ATOM 1820 O O . SER A 1 231 ? -14.650 -12.149 11.731 1.00 54.00 231 SER A O 1
ATOM 1822 N N . GLY A 1 232 ? -15.611 -12.537 9.741 1.00 47.62 232 GLY A N 1
ATOM 1823 C CA . GLY A 1 232 ? -16.880 -11.847 10.016 1.00 47.62 232 GLY A CA 1
ATOM 1824 C C . GLY A 1 232 ? -16.863 -10.315 9.879 1.00 47.62 232 GLY A C 1
ATOM 1825 O O . GLY A 1 232 ? -17.762 -9.671 10.404 1.00 47.62 232 GLY A O 1
ATOM 1826 N N . ARG A 1 233 ? -15.865 -9.715 9.209 1.00 52.00 233 ARG A N 1
ATOM 1827 C CA . ARG A 1 233 ? -15.707 -8.249 9.077 1.00 52.00 233 ARG A CA 1
ATOM 1828 C C . ARG A 1 233 ? -15.653 -7.789 7.619 1.00 52.00 233 ARG A C 1
ATOM 1830 O O . ARG A 1 233 ? -14.592 -7.413 7.132 1.00 52.00 233 ARG A O 1
ATOM 1837 N N . GLY A 1 234 ? -16.805 -7.780 6.950 1.00 60.38 234 GLY A N 1
ATOM 1838 C CA . GLY A 1 234 ? -16.955 -7.263 5.584 1.00 60.38 234 GLY A CA 1
ATOM 1839 C C . GLY A 1 234 ? -16.170 -8.031 4.514 1.00 60.38 234 GLY A C 1
ATOM 1840 O O . GLY A 1 234 ? -15.272 -8.806 4.812 1.00 60.38 234 GLY A O 1
ATOM 1841 N N . ASN A 1 235 ? -16.511 -7.810 3.247 1.00 85.75 235 ASN A N 1
ATOM 1842 C CA . ASN A 1 235 ? -15.936 -8.527 2.112 1.00 85.75 235 ASN A CA 1
ATOM 1843 C C . ASN A 1 235 ? -14.561 -7.942 1.722 1.00 85.75 235 ASN A C 1
ATOM 1845 O O . ASN A 1 235 ? -14.415 -7.331 0.661 1.00 85.75 235 ASN A O 1
ATOM 1849 N N . ILE A 1 236 ? -13.547 -8.091 2.584 1.00 93.50 236 ILE A N 1
ATOM 1850 C CA . ILE A 1 236 ? -12.177 -7.609 2.330 1.00 93.50 236 ILE A CA 1
ATOM 1851 C C . ILE A 1 236 ? -11.242 -8.785 2.057 1.00 93.50 236 ILE A C 1
ATOM 1853 O O . ILE A 1 236 ? -11.024 -9.634 2.918 1.00 93.50 236 ILE A O 1
ATOM 1857 N N . LYS A 1 237 ? -10.628 -8.794 0.872 1.00 94.75 237 LYS A N 1
ATOM 1858 C CA . LYS A 1 237 ? -9.696 -9.843 0.440 1.00 94.75 237 LYS A CA 1
ATOM 1859 C C . LYS A 1 237 ? -8.357 -9.251 0.050 1.00 94.75 237 LYS A C 1
ATOM 1861 O O . LYS A 1 237 ? -8.294 -8.178 -0.541 1.00 94.75 237 LYS A O 1
ATOM 1866 N N . ILE A 1 238 ? -7.290 -9.964 0.350 1.00 96.75 238 ILE A N 1
ATOM 1867 C CA . ILE A 1 238 ? -5.949 -9.682 -0.143 1.00 96.75 238 ILE A CA 1
ATOM 1868 C C . ILE A 1 238 ? -5.677 -10.663 -1.277 1.00 96.75 238 ILE A C 1
ATOM 1870 O O . ILE A 1 238 ? -5.967 -11.845 -1.134 1.00 96.75 238 ILE A O 1
ATOM 1874 N N . ILE A 1 239 ? -5.134 -10.179 -2.387 1.00 97.06 239 ILE A N 1
ATOM 1875 C CA . ILE A 1 239 ? -4.711 -11.019 -3.511 1.00 97.06 239 ILE A CA 1
ATOM 1876 C C . ILE A 1 239 ? -3.263 -10.706 -3.881 1.00 97.06 239 ILE A C 1
ATOM 1878 O O . ILE A 1 239 ? -2.804 -9.568 -3.732 1.00 97.06 239 ILE A O 1
ATOM 1882 N N . GLU A 1 240 ? -2.540 -11.703 -4.384 1.00 96.88 240 GLU A N 1
ATOM 1883 C CA . GLU A 1 240 ? -1.177 -11.495 -4.879 1.00 96.88 240 GLU A CA 1
ATOM 1884 C C . GLU A 1 240 ? -1.180 -10.751 -6.216 1.00 96.88 240 GLU A C 1
ATOM 1886 O O . GLU A 1 240 ? -1.774 -11.210 -7.197 1.00 96.88 240 GLU A O 1
ATOM 1891 N N . THR A 1 241 ? -0.436 -9.646 -6.277 1.00 96.25 241 THR A N 1
ATOM 1892 C CA . THR A 1 241 ? -0.275 -8.834 -7.489 1.00 96.25 241 THR A CA 1
ATOM 1893 C C . THR A 1 241 ? 1.192 -8.527 -7.743 1.00 96.25 241 THR A C 1
ATOM 1895 O O . THR A 1 241 ? 1.614 -7.370 -7.728 1.00 96.25 241 THR A O 1
ATOM 1898 N N . LYS A 1 242 ? 1.972 -9.597 -7.922 1.00 94.69 242 LYS A N 1
ATOM 1899 C CA . LYS A 1 242 ? 3.419 -9.561 -8.159 1.00 94.69 242 LYS A CA 1
ATOM 1900 C C . LYS A 1 242 ? 3.748 -8.849 -9.471 1.00 94.69 242 LYS A C 1
ATOM 1902 O O . LYS A 1 242 ? 2.922 -8.751 -10.373 1.00 94.69 242 LYS A O 1
ATOM 1907 N N . GLY A 1 243 ? 4.979 -8.364 -9.570 1.00 90.31 243 GLY A N 1
ATOM 1908 C CA . GLY A 1 243 ? 5.536 -7.825 -10.809 1.00 90.31 243 GLY A CA 1
ATOM 1909 C C . GLY A 1 243 ? 6.219 -6.480 -10.618 1.00 90.31 243 GLY A C 1
ATOM 1910 O O . GLY A 1 243 ? 7.337 -6.292 -11.092 1.00 90.31 243 GLY A O 1
ATOM 1911 N N . HIS A 1 244 ? 5.627 -5.558 -9.850 1.00 92.31 244 HIS A N 1
ATOM 1912 C CA . HIS A 1 244 ? 6.382 -4.387 -9.392 1.00 92.31 244 HIS A CA 1
ATOM 1913 C C . HIS A 1 244 ? 7.502 -4.814 -8.441 1.00 92.31 244 HIS A C 1
ATOM 1915 O O . HIS A 1 244 ? 8.661 -4.483 -8.668 1.00 92.31 244 HIS A O 1
ATOM 1921 N N . SER A 1 245 ? 7.138 -5.613 -7.440 1.00 92.50 245 SER A N 1
ATOM 1922 C CA . SER A 1 245 ? 8.043 -6.344 -6.560 1.00 92.50 245 SER A CA 1
ATOM 1923 C C . SER A 1 245 ? 7.491 -7.758 -6.298 1.00 92.50 245 SER A C 1
ATOM 1925 O O . SER A 1 245 ? 6.294 -8.001 -6.511 1.00 92.50 245 SER A O 1
ATOM 1927 N N . PRO A 1 246 ? 8.317 -8.708 -5.819 1.00 93.88 246 PRO A N 1
ATOM 1928 C CA . PRO A 1 246 ? 7.862 -10.062 -5.484 1.00 93.88 246 PRO A CA 1
ATOM 1929 C C . PRO A 1 246 ? 6.844 -10.119 -4.336 1.00 93.88 246 PRO A C 1
ATOM 1931 O O . PRO A 1 246 ? 6.076 -11.072 -4.246 1.00 93.88 246 PRO A O 1
ATOM 1934 N N . ASP A 1 247 ? 6.837 -9.111 -3.462 1.00 96.19 247 ASP A N 1
ATOM 1935 C CA . ASP A 1 247 ? 5.972 -9.004 -2.284 1.00 96.19 247 ASP A CA 1
ATOM 1936 C C . ASP A 1 247 ? 4.729 -8.128 -2.501 1.00 96.19 247 ASP A C 1
ATOM 1938 O O . ASP A 1 247 ? 4.037 -7.792 -1.540 1.00 96.19 247 ASP A O 1
ATOM 1942 N N . SER A 1 248 ? 4.450 -7.752 -3.752 1.00 97.12 248 SER A N 1
ATOM 1943 C CA . SER A 1 248 ? 3.305 -6.913 -4.099 1.00 97.12 248 SER A CA 1
ATOM 1944 C C . SER A 1 248 ? 1.967 -7.641 -3.911 1.00 97.12 248 SER A C 1
ATOM 1946 O O . SER A 1 248 ? 1.728 -8.716 -4.470 1.00 97.12 248 SER A O 1
ATOM 1948 N N . ILE A 1 249 ? 1.061 -7.007 -3.168 1.00 98.38 249 ILE A N 1
ATOM 1949 C CA . ILE A 1 249 ? -0.316 -7.440 -2.911 1.00 98.38 249 ILE A CA 1
ATOM 1950 C C . ILE A 1 249 ? -1.308 -6.301 -3.160 1.00 98.38 249 ILE A C 1
ATOM 1952 O O . ILE A 1 249 ? -0.987 -5.119 -3.020 1.00 98.38 249 ILE A O 1
ATOM 1956 N N . SER A 1 250 ? -2.545 -6.676 -3.477 1.00 98.50 250 SER A N 1
ATOM 1957 C CA . SER A 1 250 ? -3.680 -5.764 -3.613 1.00 98.50 250 SER A CA 1
ATOM 1958 C C . SER A 1 250 ? -4.776 -6.109 -2.612 1.00 98.50 250 SER A C 1
ATOM 1960 O O . SER A 1 250 ? -4.977 -7.274 -2.276 1.00 98.50 250 SER A O 1
ATOM 1962 N N . VAL A 1 251 ? -5.512 -5.097 -2.156 1.00 98.12 251 VAL A N 1
ATOM 1963 C CA . VAL A 1 251 ? -6.637 -5.247 -1.225 1.00 98.12 251 VAL A CA 1
ATOM 1964 C C . VAL A 1 251 ? -7.942 -4.951 -1.951 1.00 98.12 251 VAL A C 1
ATOM 1966 O O . VAL A 1 251 ? -8.190 -3.823 -2.374 1.00 98.12 251 VAL A O 1
ATOM 1969 N N . ILE A 1 252 ? -8.776 -5.971 -2.088 1.00 97.56 252 ILE A N 1
ATOM 1970 C CA . ILE A 1 252 ? -10.109 -5.923 -2.677 1.00 97.56 252 ILE A CA 1
ATOM 1971 C C . ILE A 1 252 ? -11.116 -5.603 -1.578 1.00 97.56 252 ILE A C 1
ATOM 1973 O O . ILE A 1 252 ? -11.175 -6.300 -0.569 1.00 97.56 252 ILE A O 1
ATOM 1977 N N . VAL A 1 253 ? -11.916 -4.559 -1.781 1.00 96.62 253 VAL A N 1
ATOM 1978 C CA . VAL A 1 253 ? -12.919 -4.077 -0.827 1.00 96.62 253 VAL A CA 1
ATOM 1979 C C . VAL A 1 253 ? -14.301 -4.223 -1.449 1.00 96.62 253 VAL A C 1
ATOM 1981 O O . VAL A 1 253 ? -14.604 -3.600 -2.470 1.00 96.62 253 VAL A O 1
ATOM 1984 N N . ASP A 1 254 ? -15.118 -5.076 -0.835 1.00 94.56 254 ASP A N 1
ATOM 1985 C CA . ASP A 1 254 ? -16.487 -5.425 -1.226 1.00 94.56 254 ASP A CA 1
ATOM 1986 C C . ASP A 1 254 ? -16.629 -5.823 -2.708 1.00 94.56 254 ASP A C 1
ATOM 1988 O O . ASP A 1 254 ? -17.660 -5.604 -3.339 1.00 94.56 254 ASP A O 1
ATOM 1992 N N . ASN A 1 255 ? -15.553 -6.372 -3.290 1.00 94.62 255 ASN A N 1
ATOM 1993 C CA . ASN A 1 255 ? -15.452 -6.721 -4.713 1.00 94.62 255 ASN A CA 1
ATOM 1994 C C . ASN A 1 255 ? -15.809 -5.553 -5.669 1.00 94.62 255 ASN A C 1
ATOM 1996 O O . ASN A 1 255 ? -16.208 -5.774 -6.810 1.00 94.62 255 ASN A O 1
ATOM 2000 N N . GLU A 1 256 ? -15.681 -4.303 -5.210 1.00 96.44 256 GLU A N 1
ATOM 2001 C CA . GLU A 1 256 ? -16.080 -3.091 -5.942 1.00 96.44 256 GLU A CA 1
ATOM 2002 C C . GLU A 1 256 ? -14.899 -2.138 -6.175 1.00 96.44 256 GLU A C 1
ATOM 2004 O O . GLU A 1 256 ? -14.793 -1.515 -7.241 1.00 96.44 256 GLU A O 1
ATOM 2009 N N . ILE A 1 257 ? -14.001 -2.030 -5.194 1.00 98.50 257 ILE A N 1
ATOM 2010 C CA . ILE A 1 257 ? -12.824 -1.159 -5.241 1.00 98.50 257 ILE A CA 1
ATOM 2011 C C . ILE A 1 257 ? -11.591 -1.968 -4.847 1.00 98.50 257 ILE A C 1
ATOM 2013 O O . ILE A 1 257 ? -11.615 -2.691 -3.856 1.00 98.50 257 ILE A O 1
ATOM 2017 N N . ALA A 1 258 ? -10.498 -1.806 -5.587 1.00 98.50 258 ALA A N 1
ATOM 2018 C CA . ALA A 1 258 ? -9.212 -2.409 -5.257 1.00 98.50 258 ALA A CA 1
ATOM 2019 C C . ALA A 1 258 ? -8.186 -1.330 -4.901 1.00 98.50 258 ALA A C 1
ATOM 2021 O O . ALA A 1 258 ? -8.029 -0.359 -5.638 1.00 98.50 258 ALA A O 1
ATOM 2022 N N . ILE A 1 259 ? -7.454 -1.502 -3.803 1.00 98.69 259 ILE A N 1
ATOM 2023 C CA . ILE A 1 259 ? -6.248 -0.726 -3.492 1.00 98.69 259 ILE A CA 1
ATOM 2024 C C . ILE A 1 259 ? -5.056 -1.563 -3.937 1.00 98.69 259 ILE A C 1
ATOM 2026 O O . ILE A 1 259 ? -4.836 -2.643 -3.398 1.00 98.69 259 ILE A O 1
ATOM 2030 N N . VAL A 1 260 ? -4.327 -1.092 -4.948 1.00 98.31 260 VAL A N 1
ATOM 2031 C CA . VAL A 1 260 ? -3.446 -1.954 -5.760 1.00 98.31 260 VAL A CA 1
ATOM 2032 C C . VAL A 1 260 ? -1.954 -1.691 -5.590 1.00 98.31 260 VAL A C 1
ATOM 2034 O O . VAL A 1 260 ? -1.143 -2.283 -6.298 1.00 98.31 260 VAL A O 1
ATOM 2037 N N . GLY A 1 261 ? -1.585 -0.777 -4.686 1.00 96.81 261 GLY A N 1
ATOM 2038 C CA . GLY A 1 261 ? -0.193 -0.366 -4.513 1.00 96.81 261 GLY A CA 1
ATOM 2039 C C . GLY A 1 261 ? 0.449 -0.036 -5.860 1.00 96.81 261 GLY A C 1
ATOM 2040 O O . GLY A 1 261 ? -0.145 0.662 -6.688 1.00 96.81 261 GLY A O 1
ATOM 2041 N N . ASP A 1 262 ? 1.620 -0.603 -6.102 1.00 95.38 262 ASP A N 1
ATOM 2042 C CA . ASP A 1 262 ? 2.424 -0.299 -7.282 1.00 95.38 262 ASP A CA 1
ATOM 2043 C C . ASP A 1 262 ? 2.216 -1.292 -8.433 1.00 95.38 262 ASP A C 1
ATOM 2045 O O . ASP A 1 262 ? 2.897 -1.202 -9.452 1.00 95.38 262 ASP A O 1
ATOM 2049 N N . ALA A 1 263 ? 1.206 -2.169 -8.339 1.00 95.00 263 ALA A N 1
ATOM 2050 C CA . ALA A 1 263 ? 0.758 -2.954 -9.488 1.00 95.00 263 ALA A CA 1
ATOM 2051 C C . ALA A 1 263 ? 0.271 -2.047 -10.634 1.00 95.00 263 ALA A C 1
ATOM 2053 O O . ALA A 1 263 ? 0.308 -2.450 -11.790 1.00 95.00 263 ALA A O 1
ATOM 2054 N N . MET A 1 264 ? -0.172 -0.816 -10.341 1.00 94.62 264 MET A N 1
ATOM 2055 C CA . MET A 1 264 ? -0.556 0.197 -11.332 1.00 94.62 264 MET A CA 1
ATOM 2056 C C . MET A 1 264 ? -0.116 1.594 -10.891 1.00 94.62 264 MET A C 1
ATOM 2058 O O . MET A 1 264 ? -0.098 1.898 -9.702 1.00 94.62 264 MET A O 1
ATOM 2062 N N . PHE A 1 265 ? 0.172 2.482 -11.845 1.00 92.50 265 PHE A N 1
ATOM 2063 C CA . PHE A 1 265 ? 0.510 3.887 -11.595 1.00 92.50 265 PHE A CA 1
ATOM 2064 C C . PHE A 1 265 ? -0.506 4.820 -12.253 1.00 92.50 265 PHE A C 1
ATOM 2066 O O . PHE A 1 265 ? -0.594 4.897 -13.470 1.00 92.50 265 PHE A O 1
ATOM 2073 N N . GLY A 1 266 ? -1.213 5.627 -11.465 1.00 91.81 266 GLY A N 1
ATOM 2074 C CA . GLY A 1 266 ? -2.157 6.637 -11.962 1.00 91.81 266 GLY A CA 1
ATOM 2075 C C . GLY A 1 266 ? -1.517 8.003 -12.231 1.00 91.81 266 GLY A C 1
ATOM 2076 O O . GLY A 1 266 ? -2.145 9.035 -11.976 1.00 91.81 266 GLY A O 1
ATOM 2077 N N . VAL A 1 267 ? -0.235 8.034 -12.609 1.00 88.81 267 VAL A N 1
ATOM 2078 C CA . VAL A 1 267 ? 0.568 9.269 -12.751 1.00 88.81 267 VAL A CA 1
ATOM 2079 C C . VAL A 1 267 ? 0.544 9.799 -14.184 1.00 88.81 267 VAL A C 1
ATOM 2081 O O . VAL A 1 267 ? 0.569 11.013 -14.391 1.00 88.81 267 VAL A O 1
ATOM 2084 N N . PHE A 1 268 ? 0.478 8.902 -15.166 1.00 86.25 268 PHE A N 1
ATOM 2085 C CA . PHE A 1 268 ? 0.581 9.238 -16.579 1.00 86.25 268 PHE A CA 1
ATOM 2086 C C . PHE A 1 268 ? -0.806 9.299 -17.232 1.00 86.25 268 PHE A C 1
ATOM 2088 O O . PHE A 1 268 ? -1.658 8.455 -16.946 1.00 86.25 268 PHE A O 1
ATOM 2095 N N . PRO A 1 269 ? -1.068 10.271 -18.122 1.00 83.00 269 PRO A N 1
ATOM 2096 C CA . PRO A 1 269 ? -2.288 10.266 -18.920 1.00 83.00 269 PRO A CA 1
ATOM 2097 C C . PRO A 1 269 ? -2.393 8.979 -19.751 1.00 83.00 269 PRO A C 1
ATOM 2099 O O . PRO A 1 269 ? -1.437 8.614 -20.432 1.00 83.00 269 PRO A O 1
ATOM 2102 N N . ASN A 1 270 ? -3.549 8.310 -19.699 1.00 84.75 270 ASN A N 1
ATOM 2103 C CA . ASN A 1 270 ? -3.883 7.118 -20.499 1.00 84.75 270 ASN A CA 1
ATOM 2104 C C . ASN A 1 270 ? -2.880 5.951 -20.394 1.00 84.75 270 ASN A C 1
ATOM 2106 O O . ASN A 1 270 ? -2.782 5.121 -21.295 1.00 84.75 270 ASN A O 1
ATOM 2110 N N . SER A 1 271 ? -2.119 5.879 -19.304 1.00 87.88 271 SER A N 1
ATOM 2111 C CA . SER A 1 271 ? -1.224 4.763 -19.022 1.00 87.88 271 SER A CA 1
ATOM 2112 C C . SER A 1 271 ? -1.265 4.449 -17.540 1.00 87.88 271 SER A C 1
ATOM 2114 O O . SER A 1 271 ? -1.233 5.351 -16.704 1.00 87.88 271 SER A O 1
ATOM 2116 N N . ILE A 1 272 ? -1.318 3.157 -17.237 1.00 87.62 272 ILE A N 1
ATOM 2117 C CA . ILE A 1 272 ? -1.237 2.639 -15.869 1.00 87.62 272 ILE A CA 1
ATOM 2118 C C . ILE A 1 272 ? 0.103 1.958 -15.600 1.00 87.62 272 ILE A C 1
ATOM 2120 O O . ILE A 1 272 ? 0.327 1.469 -14.496 1.00 87.62 272 ILE A O 1
ATOM 2124 N N . PHE A 1 273 ? 0.967 1.885 -16.616 1.00 82.75 273 PHE A N 1
ATOM 2125 C CA . PHE A 1 273 ? 2.186 1.093 -16.591 1.00 82.75 273 PHE A CA 1
ATOM 2126 C C . PHE A 1 273 ? 3.213 1.733 -15.640 1.00 82.75 273 PHE A C 1
ATOM 2128 O O . PHE A 1 273 ? 3.610 2.886 -15.857 1.00 82.75 273 PHE A O 1
ATOM 2135 N N . PRO A 1 274 ? 3.658 1.020 -14.592 1.00 79.19 274 PRO A N 1
ATOM 2136 C CA . PRO A 1 274 ? 4.674 1.524 -13.685 1.00 79.19 274 PRO A CA 1
ATOM 2137 C C . PRO A 1 274 ? 6.010 1.811 -14.395 1.00 79.19 274 PRO A C 1
ATOM 2139 O O . PRO A 1 274 ? 6.466 1.035 -15.241 1.00 79.19 274 PRO A O 1
ATOM 2142 N N . PRO A 1 275 ? 6.704 2.905 -14.032 1.00 69.00 275 PRO A N 1
ATOM 2143 C CA . PRO A 1 275 ? 8.025 3.221 -14.580 1.00 69.00 275 PRO A CA 1
ATOM 2144 C C . PRO A 1 275 ? 9.124 2.263 -14.084 1.00 69.00 275 PRO A C 1
ATOM 2146 O O . PRO A 1 275 ? 10.241 2.277 -14.603 1.00 69.00 275 PRO A O 1
ATOM 2149 N N . PHE A 1 276 ? 8.819 1.438 -13.082 1.00 70.62 276 PHE A N 1
ATOM 2150 C CA . PHE A 1 276 ? 9.714 0.435 -12.523 1.00 70.62 276 PHE A CA 1
ATOM 2151 C C . PHE A 1 276 ? 8.929 -0.841 -12.215 1.00 70.62 276 PHE A C 1
ATOM 2153 O O . PHE A 1 276 ? 7.814 -0.762 -11.698 1.00 70.62 276 PHE A O 1
ATOM 2160 N N . SER A 1 277 ? 9.500 -1.992 -12.546 1.00 74.06 277 SER A N 1
ATOM 2161 C CA . SER A 1 277 ? 8.922 -3.316 -12.324 1.00 74.06 277 SER A CA 1
ATOM 2162 C C . SER A 1 277 ? 10.027 -4.359 -12.449 1.00 74.06 277 SER A C 1
ATOM 2164 O O . SER A 1 277 ? 10.833 -4.295 -13.379 1.00 74.06 277 SER A O 1
ATOM 2166 N N . ASP A 1 278 ? 10.064 -5.295 -11.505 1.00 76.94 278 ASP A N 1
ATOM 2167 C CA . ASP A 1 278 ? 11.001 -6.421 -11.518 1.00 76.94 278 ASP A CA 1
ATOM 2168 C C . ASP A 1 278 ? 10.604 -7.506 -12.523 1.00 76.94 278 ASP A C 1
ATOM 2170 O O . ASP A 1 278 ? 11.471 -8.130 -13.131 1.00 76.94 278 ASP A O 1
ATOM 2174 N N . ASP A 1 279 ? 9.301 -7.696 -12.726 1.00 84.12 279 ASP A N 1
ATOM 2175 C CA . ASP A 1 279 ? 8.728 -8.636 -13.684 1.00 84.12 279 ASP A CA 1
ATOM 2176 C C . ASP A 1 279 ? 7.488 -8.026 -14.350 1.00 84.12 279 ASP A C 1
ATOM 2178 O O . ASP A 1 279 ? 6.384 -7.996 -13.796 1.00 84.12 279 ASP A O 1
ATOM 2182 N N . THR A 1 280 ? 7.676 -7.527 -15.571 1.00 86.00 280 THR A N 1
ATOM 2183 C CA . THR A 1 280 ? 6.597 -6.896 -16.333 1.00 86.00 280 THR A CA 1
ATOM 2184 C C . THR A 1 280 ? 5.540 -7.893 -16.791 1.00 86.00 280 THR A C 1
ATOM 2186 O O . THR A 1 280 ? 4.378 -7.511 -16.904 1.00 86.00 280 THR A O 1
ATOM 2189 N N . SER A 1 281 ? 5.915 -9.148 -17.049 1.00 88.38 281 SER A N 1
ATOM 2190 C CA . SER A 1 281 ? 4.974 -10.181 -17.493 1.00 88.38 281 SER A CA 1
ATOM 2191 C C . SER A 1 281 ? 4.083 -10.611 -16.330 1.00 88.38 281 SER A C 1
ATOM 2193 O O . SER A 1 281 ? 2.859 -10.546 -16.446 1.00 88.38 281 SER A O 1
ATOM 2195 N N . GLY A 1 282 ? 4.673 -10.894 -15.164 1.00 90.00 282 GLY A N 1
ATOM 2196 C CA . GLY A 1 282 ? 3.924 -11.171 -13.935 1.00 90.00 282 GLY A CA 1
ATOM 2197 C C . GLY A 1 282 ? 3.032 -10.004 -13.490 1.00 90.00 282 GLY A C 1
ATOM 2198 O O . GLY A 1 282 ? 1.939 -10.213 -12.955 1.00 90.00 282 GLY A O 1
ATOM 2199 N N . MET A 1 283 ? 3.429 -8.760 -13.775 1.00 93.19 283 MET A N 1
ATOM 2200 C CA . MET A 1 283 ? 2.578 -7.588 -13.541 1.00 93.19 283 MET A CA 1
ATOM 2201 C C . MET A 1 283 ? 1.330 -7.587 -14.436 1.00 93.19 283 MET A C 1
ATOM 2203 O O . MET A 1 283 ? 0.230 -7.322 -13.952 1.00 93.19 283 MET A O 1
ATOM 2207 N N . VAL A 1 284 ? 1.474 -7.914 -15.725 1.00 94.38 284 VAL A N 1
ATOM 2208 C CA . VAL A 1 284 ? 0.339 -8.024 -16.660 1.00 94.38 284 VAL A CA 1
ATOM 2209 C C . VAL A 1 284 ? -0.569 -9.199 -16.282 1.00 94.38 284 VAL A C 1
ATOM 2211 O O . VAL A 1 284 ? -1.791 -9.063 -16.326 1.00 94.38 284 VAL A O 1
ATOM 2214 N N . GLU A 1 285 ? -0.020 -10.324 -15.824 1.00 95.06 285 GLU A N 1
ATOM 2215 C CA . GLU A 1 285 ? -0.823 -11.420 -15.259 1.00 95.06 285 GLU A CA 1
ATOM 2216 C C . GLU A 1 285 ? -1.624 -10.963 -14.031 1.00 95.06 285 GLU A C 1
ATOM 2218 O O . GLU A 1 285 ? -2.816 -11.258 -13.904 1.00 95.06 285 GLU A O 1
ATOM 2223 N N . SER A 1 286 ? -1.004 -10.171 -13.155 1.00 96.50 286 SER A N 1
ATOM 2224 C CA . SER A 1 286 ? -1.668 -9.575 -11.992 1.00 96.50 286 SER A CA 1
ATOM 2225 C C . SER A 1 286 ? -2.787 -8.604 -12.384 1.00 96.50 286 SER A C 1
ATOM 2227 O O . SER A 1 286 ? -3.818 -8.548 -11.711 1.00 96.50 286 SER A O 1
ATOM 2229 N N . TRP A 1 287 ? -2.647 -7.882 -13.499 1.00 97.56 287 TRP A N 1
ATOM 2230 C CA . TRP A 1 287 ? -3.743 -7.095 -14.079 1.00 97.56 287 TRP A CA 1
ATOM 2231 C C . TRP A 1 287 ? -4.901 -7.981 -14.532 1.00 97.56 287 TRP A C 1
ATOM 2233 O O . TRP A 1 287 ? -6.055 -7.646 -14.267 1.00 97.56 287 TRP A O 1
ATOM 2243 N N . GLY A 1 288 ? -4.605 -9.136 -15.132 1.00 97.25 288 GLY A N 1
ATOM 2244 C CA . GLY A 1 288 ? -5.603 -10.150 -15.471 1.00 97.25 288 GLY A CA 1
ATOM 2245 C C . GLY A 1 288 ? -6.383 -10.634 -14.244 1.00 97.25 288 GLY A C 1
ATOM 2246 O O . GLY A 1 288 ? -7.612 -10.640 -14.268 1.00 97.25 288 GLY A O 1
ATOM 2247 N N . LYS A 1 289 ? -5.698 -10.941 -13.132 1.00 96.75 289 LYS A N 1
ATOM 2248 C CA . LYS A 1 289 ? -6.352 -11.302 -11.855 1.00 96.75 289 LYS A CA 1
ATOM 2249 C C . LYS A 1 289 ? -7.269 -10.189 -11.343 1.00 96.75 289 LYS A C 1
ATOM 2251 O O . LYS A 1 289 ? -8.401 -10.442 -10.943 1.00 96.75 289 LYS A O 1
ATOM 2256 N N . LEU A 1 290 ? -6.818 -8.937 -11.402 1.00 97.88 290 LEU A N 1
ATOM 2257 C CA . LEU A 1 290 ? -7.633 -7.782 -11.013 1.00 97.88 290 LEU A CA 1
ATOM 2258 C C . LEU A 1 290 ? -8.869 -7.616 -11.912 1.00 97.88 290 LEU A C 1
ATOM 2260 O O . LEU A 1 290 ? -9.944 -7.280 -11.412 1.00 97.88 290 LEU A O 1
ATOM 2264 N N . LEU A 1 291 ? -8.759 -7.922 -13.207 1.00 98.06 291 LEU A N 1
ATOM 2265 C CA . LEU A 1 291 ? -9.890 -7.978 -14.136 1.00 98.06 291 LEU A CA 1
ATOM 2266 C C . LEU A 1 291 ? -10.819 -9.181 -13.906 1.00 98.06 291 LEU A C 1
ATOM 2268 O O . LEU A 1 291 ? -11.963 -9.141 -14.339 1.00 98.06 291 LEU A O 1
ATOM 2272 N N . GLN A 1 292 ? -10.419 -10.220 -13.179 1.00 96.94 292 GLN A N 1
ATOM 2273 C CA . GLN A 1 292 ? -11.353 -11.284 -12.775 1.00 96.94 292 GLN A CA 1
ATOM 2274 C C . GLN A 1 292 ? -12.260 -10.861 -11.606 1.00 96.94 292 GLN A C 1
ATOM 2276 O O . GLN A 1 292 ? -13.295 -11.479 -11.366 1.00 96.94 292 GLN A O 1
ATOM 2281 N N . THR A 1 293 ? -11.914 -9.783 -10.895 1.00 96.44 293 THR A N 1
ATOM 2282 C CA . THR A 1 293 ? -12.777 -9.185 -9.863 1.00 96.44 293 THR A CA 1
ATOM 2283 C C . THR A 1 293 ? -13.865 -8.303 -10.480 1.00 96.44 293 THR A C 1
ATOM 2285 O O . THR A 1 293 ? -13.740 -7.845 -11.619 1.00 96.44 293 THR A O 1
ATOM 2288 N N . ASN A 1 294 ? -14.888 -7.950 -9.694 1.00 96.56 294 ASN A N 1
ATOM 2289 C CA . ASN A 1 294 ? -15.904 -6.967 -10.095 1.00 96.56 294 ASN A CA 1
ATOM 2290 C C . ASN A 1 294 ? -15.474 -5.508 -9.842 1.00 96.56 294 ASN A C 1
ATOM 2292 O O . ASN A 1 294 ? -16.274 -4.584 -10.032 1.00 96.56 294 ASN A O 1
ATOM 2296 N N . CYS A 1 295 ? -14.213 -5.277 -9.454 1.00 98.06 295 CYS A N 1
ATOM 2297 C CA . CYS A 1 295 ? -13.720 -3.949 -9.116 1.00 98.06 295 CYS A CA 1
ATOM 2298 C C . CYS A 1 295 ? -13.816 -2.981 -10.299 1.00 98.06 295 CYS A C 1
ATOM 2300 O O . CYS A 1 295 ? -13.341 -3.252 -11.403 1.00 98.06 295 CYS A O 1
ATOM 2302 N N . ARG A 1 296 ? -14.408 -1.810 -10.064 1.00 98.12 296 ARG A N 1
ATOM 2303 C CA . ARG A 1 296 ? -14.574 -0.758 -11.084 1.00 98.12 296 ARG A CA 1
ATOM 2304 C C . ARG A 1 296 ? -13.568 0.377 -10.933 1.00 98.12 296 ARG A C 1
ATOM 2306 O O . ARG A 1 296 ? -13.320 1.113 -11.892 1.00 98.12 296 ARG A O 1
ATO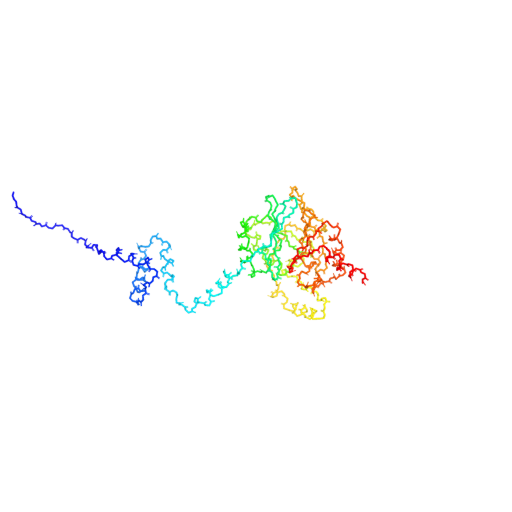M 2313 N N . ILE A 1 297 ? -13.028 0.526 -9.726 1.00 98.50 297 ILE A N 1
ATOM 2314 C CA . ILE A 1 297 ? -12.081 1.567 -9.340 1.00 98.50 297 ILE A CA 1
ATOM 2315 C C . ILE A 1 297 ? -10.852 0.896 -8.734 1.00 98.50 297 ILE A C 1
ATOM 2317 O O . ILE A 1 297 ? -10.970 0.057 -7.841 1.00 98.50 297 ILE A O 1
ATOM 2321 N N . PHE A 1 298 ? -9.682 1.310 -9.202 1.00 98.56 298 PHE A N 1
ATOM 2322 C CA . PHE A 1 298 ? -8.383 0.862 -8.723 1.00 98.56 298 PHE A CA 1
ATOM 2323 C C . PHE A 1 298 ? -7.643 2.062 -8.130 1.00 98.56 298 PHE A C 1
ATOM 2325 O O . PHE A 1 298 ? -7.548 3.124 -8.751 1.00 98.56 298 PHE A O 1
ATOM 2332 N N . LEU A 1 299 ? -7.161 1.919 -6.901 1.00 98.50 299 LEU A N 1
ATOM 2333 C CA . LEU A 1 299 ? -6.523 2.965 -6.115 1.00 98.50 299 LEU A CA 1
ATOM 2334 C C . LEU A 1 299 ? -5.026 2.649 -5.999 1.00 98.50 299 LEU A C 1
ATOM 2336 O O . LEU A 1 299 ? -4.641 1.814 -5.177 1.00 98.50 299 LEU A O 1
ATOM 2340 N N . PRO A 1 300 ? -4.174 3.268 -6.834 1.00 97.88 300 PRO A N 1
ATOM 2341 C CA . PRO A 1 300 ? -2.755 2.944 -6.876 1.00 97.88 300 PRO A CA 1
ATOM 2342 C C . PRO A 1 300 ? -1.982 3.562 -5.711 1.00 97.88 300 PRO A C 1
ATOM 2344 O O . PRO A 1 300 ? -2.429 4.524 -5.072 1.00 97.88 300 PRO A O 1
ATOM 2347 N N . GLY A 1 301 ? -0.777 3.048 -5.494 1.00 95.19 301 GLY A N 1
ATOM 2348 C CA . GLY A 1 301 ? 0.244 3.599 -4.613 1.00 95.19 301 GLY A CA 1
ATOM 2349 C C . GLY A 1 301 ? 0.774 4.940 -5.115 1.00 95.19 301 GLY A C 1
ATOM 2350 O O . GLY A 1 301 ? 1.120 5.792 -4.308 1.00 95.19 301 GLY A O 1
ATOM 2351 N N . HIS A 1 302 ? 0.718 5.207 -6.425 1.00 94.12 302 HIS A N 1
ATOM 2352 C CA . HIS A 1 302 ? 1.125 6.491 -7.010 1.00 94.12 302 HIS A CA 1
ATOM 2353 C C . HIS A 1 302 ? 0.065 7.044 -7.957 1.00 94.12 302 HIS A C 1
ATOM 2355 O O . HIS A 1 302 ? -0.453 6.340 -8.821 1.00 94.12 302 HIS A O 1
ATOM 2361 N N . GLY A 1 303 ? -0.216 8.344 -7.845 1.00 93.19 303 GLY A N 1
ATOM 2362 C CA . GLY A 1 303 ? -1.108 9.052 -8.766 1.00 93.19 303 GLY A CA 1
ATOM 2363 C C . GLY A 1 303 ? -2.595 8.985 -8.401 1.00 93.19 303 GLY A C 1
ATOM 2364 O O . GLY A 1 303 ? -2.957 8.947 -7.223 1.00 93.19 303 GLY A O 1
ATOM 2365 N N . LYS A 1 304 ? -3.461 9.090 -9.415 1.00 94.81 304 LYS A N 1
ATOM 2366 C CA . LYS A 1 304 ? -4.927 9.172 -9.286 1.00 94.81 304 LYS A CA 1
ATOM 2367 C C . LYS A 1 304 ? -5.590 7.795 -9.379 1.00 94.81 304 LYS A C 1
ATOM 2369 O O . LYS A 1 304 ? -4.974 6.835 -9.818 1.00 94.81 304 LYS A O 1
ATOM 2374 N N . GLU A 1 305 ? -6.866 7.730 -8.997 1.00 96.25 305 GLU A N 1
ATOM 2375 C CA . GLU A 1 305 ? -7.700 6.546 -9.234 1.00 96.25 305 GLU A CA 1
ATOM 2376 C C . GLU A 1 305 ? -7.723 6.162 -10.721 1.00 96.25 305 GLU A C 1
ATOM 2378 O O . GLU A 1 305 ? -7.747 7.028 -11.599 1.00 96.25 305 GLU A O 1
ATOM 2383 N N . ILE A 1 306 ? -7.753 4.861 -10.976 1.00 97.62 306 ILE A N 1
ATOM 2384 C CA . ILE A 1 306 ? -7.818 4.252 -12.300 1.00 97.62 306 ILE A CA 1
ATOM 2385 C C . IL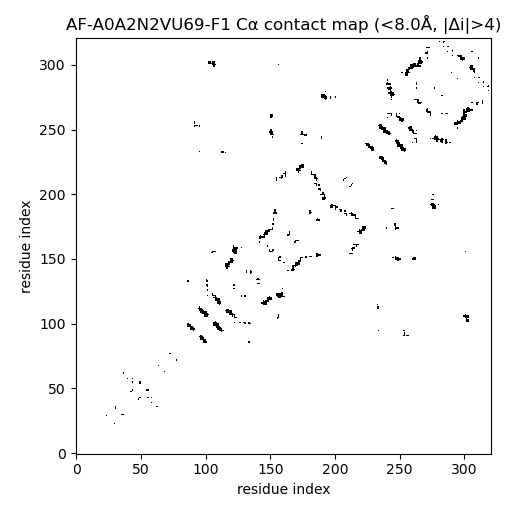E A 1 306 ? -9.186 3.590 -12.445 1.00 97.62 306 ILE A C 1
ATOM 2387 O O . ILE A 1 306 ? -9.692 2.950 -11.521 1.00 97.62 306 ILE A O 1
ATOM 2391 N N . ARG A 1 307 ? -9.805 3.762 -13.611 1.00 98.00 307 ARG A N 1
ATOM 2392 C CA . ARG A 1 307 ? -11.075 3.121 -13.955 1.00 98.00 307 ARG A CA 1
ATOM 2393 C C . ARG A 1 307 ? -10.817 1.828 -14.711 1.00 98.00 307 ARG A C 1
ATOM 2395 O O . ARG A 1 307 ? -9.826 1.701 -15.426 1.00 98.00 307 ARG A O 1
ATOM 2402 N N . ARG A 1 308 ? -11.738 0.881 -14.559 1.00 98.06 308 ARG A N 1
ATOM 2403 C CA . ARG A 1 308 ? -11.635 -0.454 -15.150 1.00 98.06 308 ARG A CA 1
ATOM 2404 C C . ARG A 1 308 ? -11.417 -0.474 -16.661 1.00 98.06 308 ARG A C 1
ATOM 2406 O O . ARG A 1 308 ? -10.580 -1.234 -17.116 1.00 98.06 308 ARG A O 1
ATOM 2413 N N . ASN A 1 309 ? -12.091 0.390 -17.412 1.00 97.62 309 ASN A N 1
ATOM 2414 C CA . ASN A 1 309 ? -11.917 0.482 -18.863 1.00 97.62 309 ASN A CA 1
ATOM 2415 C C . ASN A 1 309 ? -10.4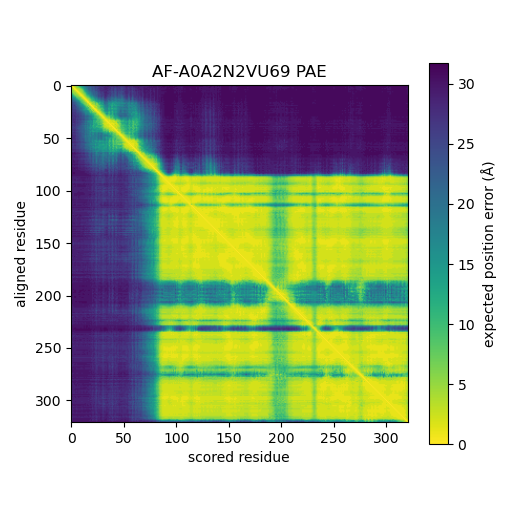62 0.787 -19.264 1.00 97.62 309 ASN A C 1
ATOM 2417 O O . ASN A 1 309 ? -9.958 0.225 -20.228 1.00 97.62 309 ASN A O 1
ATOM 2421 N N . LEU A 1 310 ? -9.768 1.638 -18.498 1.00 97.25 310 LEU A N 1
ATOM 2422 C CA . LEU A 1 310 ? -8.355 1.917 -18.742 1.00 97.25 310 LEU A CA 1
ATOM 2423 C C . LEU A 1 310 ? -7.481 0.702 -18.397 1.00 97.25 310 LEU A C 1
ATOM 2425 O O . LEU A 1 310 ? -6.515 0.432 -19.100 1.00 97.25 310 LEU A O 1
ATOM 2429 N N . LEU A 1 311 ? -7.818 -0.049 -17.344 1.00 97.50 311 LEU A N 1
ATOM 2430 C CA . LEU A 1 311 ? -7.137 -1.310 -17.041 1.00 97.50 311 LEU A CA 1
ATOM 2431 C C . LEU A 1 311 ? -7.313 -2.336 -18.164 1.00 97.50 311 LEU A C 1
ATOM 2433 O O . LEU A 1 311 ? -6.331 -2.939 -18.577 1.00 97.50 311 LEU A O 1
ATOM 2437 N N . GLU A 1 312 ? -8.531 -2.505 -18.675 1.00 97.31 312 GLU A N 1
ATOM 2438 C CA . GLU A 1 312 ? -8.829 -3.407 -19.792 1.00 97.31 312 GLU A CA 1
ATOM 2439 C C . GLU A 1 312 ? -8.001 -3.033 -21.027 1.00 97.31 312 GLU A C 1
ATOM 2441 O O . GLU A 1 312 ? -7.284 -3.876 -21.563 1.00 97.31 312 GLU A O 1
ATOM 2446 N N . GLU A 1 313 ? -8.008 -1.755 -21.422 1.00 95.94 313 GLU A N 1
ATOM 2447 C CA . GLU A 1 313 ? -7.215 -1.254 -22.551 1.00 95.94 313 GLU A CA 1
ATOM 2448 C C . GLU A 1 313 ? -5.717 -1.564 -22.391 1.00 95.94 313 GLU A C 1
ATOM 2450 O O . GLU A 1 313 ? -5.076 -2.090 -23.305 1.00 95.94 313 GLU A O 1
ATOM 2455 N N . GLN A 1 314 ? -5.146 -1.262 -21.221 1.00 95.19 314 GLN A N 1
ATOM 2456 C CA . GLN A 1 314 ? -3.720 -1.475 -20.967 1.00 95.19 314 GLN A CA 1
ATOM 2457 C C . GLN A 1 314 ? -3.381 -2.964 -20.829 1.00 95.19 314 GLN A C 1
ATOM 2459 O O . GLN A 1 314 ? -2.319 -3.382 -21.282 1.00 95.19 314 GLN A O 1
ATOM 2464 N N . TYR A 1 315 ? -4.274 -3.783 -20.276 1.00 95.56 315 TYR A N 1
ATOM 2465 C CA . TYR A 1 315 ? -4.097 -5.230 -20.237 1.00 95.56 315 TYR A CA 1
ATOM 2466 C C . TYR A 1 315 ? -4.023 -5.808 -21.652 1.00 95.56 315 TYR A C 1
ATOM 2468 O O . TYR A 1 315 ? -3.012 -6.419 -21.988 1.00 95.56 315 TYR A O 1
ATOM 2476 N N . PHE A 1 316 ? -5.006 -5.532 -22.518 1.00 94.12 316 PHE A N 1
ATOM 2477 C CA . PHE A 1 316 ? -5.012 -6.046 -23.896 1.00 94.12 316 PHE A CA 1
ATOM 2478 C C . PHE A 1 316 ? -3.818 -5.565 -24.724 1.00 94.12 316 PHE A C 1
ATOM 2480 O O . PHE A 1 316 ? -3.258 -6.316 -25.520 1.00 94.12 316 PHE A O 1
ATOM 2487 N N . LYS A 1 317 ? -3.373 -4.327 -24.501 1.00 92.25 317 LYS A N 1
ATOM 2488 C CA . LYS A 1 317 ? -2.181 -3.773 -25.152 1.00 92.25 317 LYS A CA 1
ATOM 2489 C C . LYS A 1 317 ? -0.887 -4.516 -24.793 1.00 92.25 317 LYS A C 1
ATOM 2491 O O . LYS A 1 317 ? 0.066 -4.482 -25.576 1.00 92.25 317 LYS A O 1
ATOM 2496 N N . HIS A 1 318 ? -0.819 -5.113 -23.605 1.00 89.56 318 HIS A N 1
ATOM 2497 C CA . HIS A 1 318 ? 0.405 -5.697 -23.058 1.00 89.56 318 HIS A CA 1
ATOM 2498 C C . HIS A 1 318 ? 0.379 -7.227 -22.955 1.00 89.56 318 HIS A C 1
ATOM 2500 O O . HIS A 1 318 ? 1.451 -7.815 -22.971 1.00 89.56 318 HIS A O 1
ATOM 2506 N N . CYS A 1 319 ? -0.789 -7.876 -22.899 1.00 87.31 319 CYS A N 1
ATOM 2507 C CA . CYS A 1 319 ? -0.895 -9.339 -22.838 1.00 87.31 319 CYS A CA 1
ATOM 2508 C C . CYS A 1 319 ? -0.688 -10.035 -24.193 1.00 87.31 319 CYS A C 1
ATOM 2510 O O . CYS A 1 319 ? -0.476 -11.240 -24.232 1.00 87.31 319 CYS A O 1
ATOM 2512 N N . LEU A 1 320 ? -0.742 -9.282 -25.297 1.00 69.94 320 LEU A N 1
ATOM 2513 C CA . LEU A 1 320 ? -0.524 -9.773 -26.663 1.00 69.94 320 LEU A CA 1
ATOM 2514 C C . LEU A 1 320 ? 0.932 -9.624 -27.150 1.00 69.94 320 LEU A C 1
ATOM 2516 O O . LEU A 1 320 ? 1.188 -9.772 -28.344 1.00 69.94 320 LEU A O 1
ATOM 2520 N N . LYS A 1 321 ? 1.866 -9.265 -26.264 1.00 59.59 321 LYS A N 1
ATOM 2521 C CA . LYS A 1 321 ? 3.294 -9.091 -26.568 1.00 59.59 321 LYS A CA 1
ATOM 2522 C C . LYS A 1 321 ? 4.115 -10.205 -25.951 1.00 59.59 321 LYS A C 1
ATOM 2524 O O . LYS A 1 321 ? 5.104 -10.590 -26.608 1.00 59.59 321 LYS A O 1
#

Secondary structure (DSSP, 8-state):
---------------THHHHHHHHHSSTT---SHHHHHHHHHHHH-TTS---HHHHHHHHHHHS-HHHHHHHHHHHHHHH-S------EEE-TT--EEEEEE-SSS-EEEEEETTEEEEE--B-GGGHHHHHHHHHTTT--GGG--EEE-S---HHHHTTHHHHHHHH-PEEEEEGGGHHHHHHT-PPPPPBSSHHHHHHHHHHHHHHHHHH-------SEEE-S-EE--SSSSSEEEEE--SSSTT-EEEEETTTEEEEEEEEEETBTTB---SB-S-HHHHHHHHHHHHHS---EEEEEEES-EEHHHHHHHHHHHHT-

Nearest PDB structures (foldseek):
  6dqh-assembly1_A  TM=7.631E-01  e=3.345E-12  Cronobacter sakazakii
  8vlc-assembly1_A  TM=7.063E-01  e=1.469E-12  Salmonella enterica subsp. enterica serovar Typhimurium
  6dr8-assembly1_A  TM=6.423E-01  e=1.652E-12  Cronobacter sakazakii
  2gmn-assembly1_A  TM=6.936E-01  e=1.278E-10  Bradyrhizobium diazoefficiens USDA 110
  3vqz-assembly1_A  TM=6.929E-01  e=4.138E-10  Serratia marcescens

Sequence (321 aa):
MLEGGIKTNNPRGRSTRGFHLLGCIADRSRINDRREIILALGCIADRSRINDRREIILALGCIADRSRINKKKDKFAKLLQHPYNTMRIWKTKEGSKIVQVLKGRSNSYIIVKECSVILIDTGKKSAFKLLTWNMQSNNINLKDISTLILTHTHYDHCQSAKQIKSISNCNIIVSDSAAESIKNGYSKLPYGTSLPTKILSALGNIIGKQKFGYDIFKPDTFVKGDYDLSSGRGNIKIIETKGHSPDSISVIVDNEIAIVGDAMFGVFPNSIFPPFSDDTSGMVESWGKLLQTNCRIFLPGHGKEIRRNLLEEQYFKHCLK